Protein AF-A0A539D4B3-F1 (afdb_monomer_lite)

Secondary structure (DSSP, 8-state):
-PPP----TT-TTTS--TTSGGGTT--STTT--SPPEEPPPPPSS--S--TTTTT-S-EEEEETTEEEEE-GGG--TTEEEEEE---S--TTTTT-HHHHHHHHT-SSPEEEEEE-SSS-EEEEEEEEE--BSEEEEEEEEEEE-TT-EEEEEEEEEE-SBS-EEEEEEEEEE-TT-EEEEEEEEEE-TT-EEEEEEEEEE-TT-EEEEEEEEEE-SEEEEEEEEEE----PPPPSSS-----SSS-EEEE------PPPPPPP-

Sequence (265 aa):
MNAPVRIDLKDVSTIPSRRTEAWKYSDLRRYLRDEPLISPKLPEGEPNDGPFKALTSNELLIANGRMNWWSEDDLTEGVEVASHASPSAPRMADVMPMAALAAAKALDDVFIVSFKAGAPRTLALRWLSDAVKTGHHARVGIVVEAGANATLLESYEGWGDAYVANHLVEIFVEQDATLERIVLIEEPASAISITSAEVHLSRGAAFAQTTVASGARLQRLETGFKGWRRRWRTPARGLRCGLTGSMRCLATARRTSLPWFATTG

Foldseek 3Di:
DPFQQADDLQDLVSQDACVHVVCVPFGVSVQRVHAFAQFDDDAADDPDDDPCNVPALFEWEDESLHGRDTNVVRNPPQKDKDFDAQDDADPCCSPCVLLSVLSVQRPGTEIEIEGGADPEEEYEYEYEYAGERGEHGYEYEYEYDANYHYEYEYEYHAPHALYEYRYEYEYEFEHLYEYEYEYEYDYAQNYHEHYEYEYEAEHNYYYWYDYDYDHYVWYWYWYWYDYDDDQDDDDDDDPTPDDDDGDTPIDTDDDDDDDDDDDDD

Radius of gyration: 18.49 Å; chains: 1; bounding box: 45×48×58 Å

Structure (mmCIF, N/CA/C/O backbone):
data_AF-A0A539D4B3-F1
#
_entry.id   AF-A0A539D4B3-F1
#
loop_
_atom_site.group_PDB
_atom_site.id
_atom_site.type_symbol
_atom_site.label_atom_id
_atom_site.label_alt_id
_atom_site.label_comp_id
_atom_site.label_asym_id
_atom_site.label_entity_id
_atom_site.label_seq_id
_atom_site.pdbx_PDB_ins_code
_atom_site.Cartn_x
_atom_site.Cartn_y
_atom_site.Cartn_z
_atom_site.occupancy
_atom_site.B_iso_or_equiv
_atom_site.auth_seq_id
_atom_site.auth_comp_id
_atom_site.auth_asym_id
_atom_site.auth_atom_id
_atom_site.pdbx_PDB_model_num
ATOM 1 N N . MET A 1 1 ? 5.199 -30.883 0.695 1.00 35.50 1 MET A N 1
ATOM 2 C CA . MET A 1 1 ? 5.009 -29.426 0.529 1.00 35.50 1 MET A CA 1
ATOM 3 C C . MET A 1 1 ? 6.261 -28.900 -0.142 1.00 35.50 1 MET A C 1
ATOM 5 O O . MET A 1 1 ? 7.333 -29.142 0.394 1.00 35.50 1 MET A O 1
ATOM 9 N N . ASN A 1 2 ? 6.155 -28.292 -1.326 1.00 33.84 2 ASN A N 1
ATOM 10 C CA . ASN A 1 2 ? 7.309 -27.620 -1.927 1.00 33.84 2 ASN A CA 1
ATOM 11 C C . ASN A 1 2 ? 7.718 -26.461 -1.017 1.00 33.84 2 ASN A C 1
ATOM 13 O O . ASN A 1 2 ? 6.845 -25.788 -0.468 1.00 33.84 2 ASN A O 1
ATOM 17 N N . ALA A 1 3 ? 9.025 -26.258 -0.848 1.00 39.66 3 ALA A N 1
ATOM 18 C CA . ALA A 1 3 ? 9.549 -25.075 -0.180 1.00 39.66 3 ALA A CA 1
ATOM 19 C C . ALA A 1 3 ? 8.925 -23.811 -0.807 1.00 39.66 3 ALA A C 1
ATOM 21 O O . ALA A 1 3 ? 8.662 -23.810 -2.018 1.00 39.66 3 ALA A O 1
ATOM 22 N N . PRO A 1 4 ? 8.656 -22.759 -0.016 1.00 54.16 4 PRO A N 1
ATOM 23 C CA . PRO A 1 4 ? 8.117 -21.517 -0.551 1.00 54.16 4 PRO A CA 1
ATOM 24 C C . PRO A 1 4 ? 9.024 -21.018 -1.677 1.00 54.16 4 PRO A C 1
ATOM 26 O O . PRO A 1 4 ? 10.249 -20.990 -1.532 1.00 54.16 4 PRO A O 1
ATOM 29 N N . VAL A 1 5 ? 8.427 -20.677 -2.822 1.00 58.94 5 VAL A N 1
ATOM 30 C CA . VAL A 1 5 ? 9.163 -20.143 -3.973 1.00 58.94 5 VAL A CA 1
ATOM 31 C C . VAL A 1 5 ? 9.790 -18.822 -3.540 1.00 58.94 5 VAL A C 1
ATOM 33 O O . VAL A 1 5 ? 9.096 -17.815 -3.410 1.00 58.94 5 VAL A O 1
ATOM 36 N N . ARG A 1 6 ? 11.100 -18.833 -3.283 1.00 78.19 6 ARG A N 1
ATOM 37 C CA . ARG A 1 6 ? 11.878 -17.616 -3.054 1.00 78.19 6 ARG A CA 1
ATOM 38 C C . ARG A 1 6 ? 12.162 -16.983 -4.408 1.00 78.19 6 ARG A C 1
ATOM 40 O O . ARG A 1 6 ? 12.782 -17.613 -5.258 1.00 78.19 6 ARG A O 1
ATOM 47 N N . ILE A 1 7 ? 11.672 -15.764 -4.603 1.00 87.88 7 ILE A N 1
ATOM 48 C CA . ILE A 1 7 ? 11.939 -14.991 -5.815 1.00 87.88 7 ILE A CA 1
ATOM 49 C C . ILE A 1 7 ? 13.338 -14.385 -5.696 1.00 87.88 7 ILE A C 1
ATOM 51 O O . ILE A 1 7 ? 13.618 -13.660 -4.743 1.00 87.88 7 ILE A O 1
ATOM 55 N N . ASP A 1 8 ? 14.186 -14.664 -6.679 1.00 88.69 8 ASP A N 1
ATOM 56 C CA . ASP A 1 8 ? 15.452 -13.985 -6.920 1.00 88.69 8 ASP A CA 1
ATOM 57 C C . ASP A 1 8 ? 15.340 -13.198 -8.231 1.00 88.69 8 ASP A C 1
ATOM 59 O O . ASP A 1 8 ? 15.194 -13.765 -9.311 1.00 88.69 8 ASP A O 1
ATOM 63 N N . LEU A 1 9 ? 15.412 -11.870 -8.146 1.00 89.00 9 LEU A N 1
ATOM 64 C CA . LEU A 1 9 ? 15.290 -10.996 -9.315 1.00 89.00 9 LEU A CA 1
ATOM 65 C C . LEU A 1 9 ? 16.442 -11.158 -10.318 1.00 89.00 9 LEU A C 1
ATOM 67 O O . LEU A 1 9 ? 16.294 -10.752 -11.469 1.00 89.00 9 LEU A O 1
ATOM 71 N N . LYS A 1 10 ? 17.561 -11.769 -9.910 1.00 87.88 10 LYS A N 1
ATOM 72 C CA . LYS A 1 10 ? 18.695 -12.082 -10.791 1.00 87.88 10 LYS A CA 1
ATOM 73 C C . LYS A 1 10 ? 18.522 -13.403 -11.534 1.00 87.88 10 LYS A C 1
ATOM 75 O O . LYS A 1 10 ? 19.205 -13.635 -12.528 1.00 87.88 10 LYS A O 1
ATOM 80 N N . ASP A 1 11 ? 17.606 -14.256 -11.078 1.00 90.00 11 ASP A N 1
ATOM 81 C CA . ASP A 1 11 ? 17.260 -15.506 -11.740 1.00 90.00 11 ASP A CA 1
ATOM 82 C C . ASP A 1 11 ? 15.816 -15.462 -12.249 1.00 90.00 11 ASP A C 1
ATOM 84 O O . ASP A 1 11 ? 14.842 -15.753 -11.546 1.00 90.00 11 ASP A O 1
ATOM 88 N N . VAL A 1 12 ? 15.694 -15.187 -13.547 1.00 88.25 12 VAL A N 1
ATOM 89 C CA . VAL A 1 12 ? 14.431 -15.134 -14.290 1.00 88.25 12 VAL A CA 1
ATOM 90 C C . VAL A 1 12 ? 13.591 -16.420 -14.179 1.00 88.25 12 VAL A C 1
ATOM 92 O O . VAL A 1 12 ? 12.389 -16.403 -14.453 1.00 88.25 12 VAL A O 1
ATOM 95 N N . SER A 1 13 ? 14.190 -17.560 -13.811 1.00 87.75 13 SER A N 1
ATOM 96 C CA . SER A 1 13 ? 13.477 -18.823 -13.601 1.00 87.7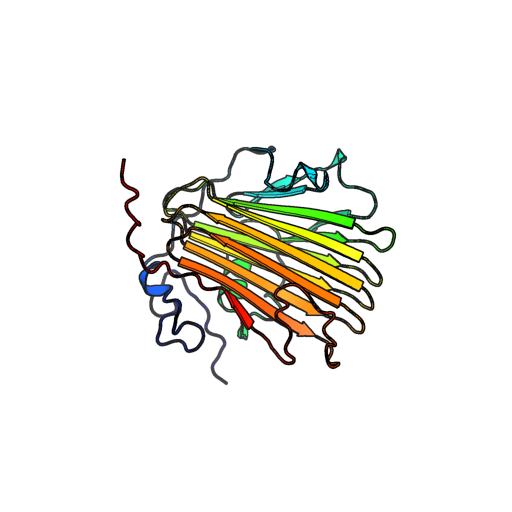5 13 SER A CA 1
ATOM 97 C C . SER A 1 13 ? 12.612 -18.819 -12.337 1.00 87.75 13 SER A C 1
ATOM 99 O O . SER A 1 13 ? 11.575 -19.489 -12.315 1.00 87.75 13 SER A O 1
ATOM 101 N N . THR A 1 14 ? 12.989 -18.012 -11.342 1.00 89.88 14 THR A N 1
ATOM 102 C CA . THR A 1 14 ? 12.262 -17.843 -10.077 1.00 89.88 14 THR A CA 1
ATOM 103 C C . THR A 1 14 ? 11.131 -16.816 -10.179 1.00 89.88 14 THR A C 1
ATOM 105 O O . THR A 1 14 ? 10.213 -16.819 -9.357 1.00 89.88 14 THR A O 1
ATOM 108 N N . ILE A 1 15 ? 11.157 -15.963 -11.213 1.00 90.06 15 ILE A N 1
ATOM 109 C CA . ILE A 1 15 ? 10.123 -14.955 -11.451 1.00 90.06 15 ILE A CA 1
ATOM 110 C C . ILE A 1 15 ? 8.819 -15.654 -11.870 1.00 90.06 15 ILE A C 1
ATOM 112 O O . ILE A 1 15 ? 8.809 -16.418 -12.848 1.00 90.06 15 ILE A O 1
ATOM 116 N N . PRO A 1 16 ? 7.692 -15.383 -11.181 1.00 89.75 16 PRO A N 1
ATOM 117 C CA . PRO A 1 16 ? 6.422 -16.009 -11.501 1.00 89.75 16 PRO A CA 1
ATOM 118 C C . PRO A 1 16 ? 6.005 -15.805 -12.959 1.00 89.75 16 PRO A C 1
ATOM 120 O O . PRO A 1 16 ? 6.078 -14.712 -13.526 1.00 89.75 16 PRO A O 1
ATOM 123 N N . SER A 1 17 ? 5.529 -16.888 -13.563 1.00 89.69 17 SER A N 1
ATOM 124 C CA . SER A 1 17 ? 5.089 -16.919 -14.957 1.00 89.69 17 SER A CA 1
ATOM 125 C C . SER A 1 17 ? 3.749 -17.631 -15.070 1.00 89.69 17 SER A C 1
ATOM 127 O O . SER A 1 17 ? 3.212 -18.137 -14.086 1.00 89.69 17 SER A O 1
ATOM 129 N N . ARG A 1 18 ? 3.231 -17.775 -16.292 1.00 88.75 18 ARG A N 1
ATOM 130 C CA . ARG A 1 18 ? 1.979 -18.514 -16.530 1.00 88.75 18 ARG A CA 1
ATOM 131 C C . ARG A 1 18 ? 2.028 -19.993 -16.127 1.00 88.75 18 ARG A C 1
ATOM 133 O O . ARG A 1 18 ? 0.976 -20.618 -16.053 1.00 88.75 18 ARG A O 1
ATOM 140 N N . ARG A 1 19 ? 3.227 -20.550 -15.902 1.00 86.38 19 ARG A N 1
ATOM 141 C CA . ARG A 1 19 ? 3.431 -21.915 -15.381 1.00 86.38 19 ARG A CA 1
ATOM 142 C C . ARG A 1 19 ? 3.212 -22.007 -13.870 1.00 86.38 19 ARG A C 1
ATOM 144 O O . ARG A 1 19 ? 2.979 -23.092 -13.355 1.00 86.38 19 ARG A O 1
ATOM 151 N N . THR A 1 20 ? 3.297 -20.886 -13.161 1.00 85.31 20 THR A N 1
ATOM 152 C CA . THR A 1 20 ? 2.965 -20.800 -11.742 1.00 85.31 20 THR A CA 1
ATOM 153 C C . THR A 1 20 ? 1.452 -20.629 -11.632 1.00 85.31 20 THR A C 1
ATOM 155 O O . THR A 1 20 ? 0.917 -19.640 -12.128 1.00 85.31 20 THR A O 1
ATOM 158 N N . GLU A 1 21 ? 0.751 -21.559 -10.976 1.00 80.25 21 GLU A N 1
ATOM 159 C CA . GLU A 1 21 ? -0.725 -21.569 -10.934 1.00 80.25 21 GLU A CA 1
ATOM 160 C C . GLU A 1 21 ? -1.331 -20.214 -10.513 1.00 80.25 21 GLU A C 1
ATOM 162 O O . GLU A 1 21 ? -2.207 -19.682 -11.194 1.00 80.25 21 GLU A O 1
ATOM 167 N N . ALA A 1 22 ? -0.789 -19.571 -9.470 1.00 81.81 22 ALA A N 1
ATOM 168 C CA . ALA A 1 22 ? -1.253 -18.259 -8.990 1.00 81.81 22 ALA A CA 1
ATOM 169 C C . ALA A 1 22 ? -0.995 -17.073 -9.959 1.00 81.81 22 ALA A C 1
ATOM 171 O O . ALA A 1 22 ? -1.497 -15.967 -9.732 1.00 81.81 22 ALA A O 1
ATOM 172 N N . TRP A 1 23 ? -0.223 -17.294 -11.030 1.00 86.81 23 TRP A N 1
ATOM 173 C CA . TRP A 1 23 ? 0.218 -16.299 -12.022 1.00 86.81 23 TRP A CA 1
ATOM 174 C C . TRP A 1 23 ? -0.167 -16.677 -13.463 1.00 86.81 23 TRP A C 1
ATOM 176 O O . TRP A 1 23 ? 0.253 -16.027 -14.421 1.00 86.81 23 TRP A O 1
ATOM 186 N N . LYS A 1 24 ? -1.050 -17.669 -13.644 1.00 83.38 24 LYS A N 1
ATOM 187 C CA . LYS A 1 24 ? -1.553 -18.121 -14.957 1.00 83.38 24 LYS A CA 1
ATOM 188 C C . LYS A 1 24 ? -2.045 -16.984 -15.868 1.00 83.38 24 LYS A C 1
ATOM 190 O O . LYS A 1 24 ? -1.902 -17.065 -17.095 1.00 83.38 24 LYS A O 1
ATOM 195 N N . TYR A 1 25 ? -2.590 -15.921 -15.267 1.00 81.38 25 TYR A N 1
ATOM 196 C CA . TYR A 1 25 ? -3.183 -14.761 -15.947 1.00 81.38 25 TYR A CA 1
ATOM 197 C C . TYR A 1 25 ? -2.377 -13.460 -15.817 1.00 81.38 25 TYR A C 1
ATOM 199 O O . TYR A 1 25 ? -2.695 -12.476 -16.489 1.00 81.38 25 TYR A O 1
ATOM 207 N N . SER A 1 26 ? -1.285 -13.460 -15.056 1.00 83.69 26 SER A N 1
ATOM 208 C CA . SER A 1 26 ? -0.438 -12.290 -14.797 1.00 83.69 26 SER A CA 1
ATOM 209 C C . SER A 1 26 ? 1.004 -12.744 -14.976 1.00 83.69 26 SER A C 1
ATOM 211 O O . SER A 1 26 ? 1.578 -13.306 -14.067 1.00 83.69 26 SER A O 1
ATOM 213 N N . ASP A 1 27 ? 1.577 -12.616 -16.171 1.00 88.69 27 ASP A N 1
ATOM 214 C CA . ASP A 1 27 ? 2.917 -13.153 -16.449 1.00 88.69 27 ASP A CA 1
ATOM 215 C C . ASP A 1 27 ? 3.977 -12.103 -16.108 1.00 88.69 27 ASP A C 1
ATOM 217 O O . ASP A 1 27 ? 4.272 -11.250 -16.946 1.00 88.69 27 ASP A O 1
ATOM 221 N N . LEU A 1 28 ? 4.502 -12.120 -14.878 1.00 91.12 28 LEU A N 1
ATOM 222 C CA . LEU A 1 28 ? 5.498 -11.135 -14.446 1.00 91.12 28 LEU A CA 1
ATOM 223 C C . LEU A 1 28 ? 6.803 -11.293 -15.222 1.00 91.12 28 LEU A C 1
ATOM 225 O O . LEU A 1 28 ? 7.355 -10.308 -15.707 1.00 91.12 28 LEU A O 1
ATOM 229 N N . ARG A 1 29 ? 7.238 -12.538 -15.430 1.00 90.69 29 ARG A N 1
ATOM 230 C CA . ARG A 1 29 ? 8.456 -12.877 -16.174 1.00 90.69 29 ARG A CA 1
ATOM 231 C C . ARG A 1 29 ? 8.492 -12.294 -17.591 1.00 90.69 29 ARG A C 1
ATOM 233 O O . ARG A 1 29 ? 9.561 -12.026 -18.132 1.00 90.69 29 ARG A O 1
ATOM 240 N N . ARG A 1 30 ? 7.332 -12.072 -18.219 1.00 90.38 30 ARG A N 1
ATOM 241 C CA . ARG A 1 30 ? 7.254 -11.415 -19.536 1.00 90.38 30 ARG A CA 1
ATOM 242 C C . ARG A 1 30 ? 7.745 -9.963 -19.507 1.00 90.38 30 ARG A C 1
ATOM 244 O O . ARG A 1 30 ? 8.253 -9.489 -20.526 1.00 90.38 30 ARG A O 1
ATOM 251 N N . TYR A 1 31 ? 7.540 -9.268 -18.392 1.00 88.69 31 TYR A N 1
ATOM 252 C CA . TYR A 1 31 ? 7.771 -7.830 -18.260 1.00 88.69 31 TYR A CA 1
ATOM 253 C C . TYR A 1 31 ? 8.992 -7.495 -17.398 1.00 88.69 31 TYR A C 1
ATOM 255 O O . TYR A 1 31 ? 9.635 -6.484 -17.654 1.00 88.69 31 TYR A O 1
ATOM 263 N N . LEU A 1 32 ? 9.340 -8.362 -16.446 1.00 89.31 32 LEU A N 1
ATOM 264 C CA . LEU A 1 32 ? 10.507 -8.246 -15.580 1.00 89.31 32 LEU A CA 1
ATOM 265 C C . LEU A 1 32 ? 11.526 -9.325 -15.964 1.00 89.31 32 LEU A C 1
ATOM 267 O O . LEU A 1 32 ? 11.361 -10.490 -15.600 1.00 89.31 32 LEU A O 1
ATOM 271 N N . ARG A 1 33 ? 12.521 -8.950 -16.776 1.00 83.06 33 ARG A N 1
ATOM 272 C CA . ARG A 1 33 ? 13.553 -9.878 -17.277 1.00 83.06 33 ARG A CA 1
ATOM 273 C C . ARG A 1 33 ? 14.826 -9.866 -16.443 1.00 83.06 33 ARG A C 1
ATOM 275 O O . ARG A 1 33 ? 15.415 -10.924 -16.268 1.00 83.06 33 ARG A O 1
ATOM 282 N N . ASP A 1 34 ? 15.173 -8.691 -15.933 1.00 87.06 34 ASP A N 1
ATOM 283 C CA . ASP A 1 34 ? 16.363 -8.423 -15.136 1.00 87.06 34 ASP A CA 1
ATOM 284 C C . ASP A 1 34 ? 15.960 -7.628 -13.888 1.00 87.06 34 ASP A C 1
ATOM 286 O O . ASP A 1 34 ? 14.913 -6.967 -13.876 1.00 87.06 34 ASP A O 1
ATOM 290 N N . GLU A 1 35 ? 16.789 -7.682 -12.846 1.00 91.00 35 GLU A N 1
ATOM 291 C CA . GLU A 1 35 ? 16.613 -6.865 -11.646 1.00 91.00 35 GLU A CA 1
ATOM 292 C C . GLU A 1 35 ? 16.740 -5.370 -12.005 1.00 91.00 35 GLU A C 1
ATOM 294 O O . GLU A 1 35 ? 17.787 -4.952 -12.509 1.00 91.00 35 GLU A O 1
ATOM 299 N N . PRO A 1 36 ? 15.703 -4.546 -11.765 1.00 93.62 36 PRO A N 1
ATOM 300 C CA . PRO A 1 36 ? 15.776 -3.116 -12.024 1.00 93.62 36 PRO A CA 1
ATOM 301 C C . PRO A 1 36 ? 16.806 -2.446 -11.116 1.00 93.62 36 PRO A C 1
ATOM 303 O O . PRO A 1 36 ? 16.962 -2.815 -9.951 1.00 93.62 36 PRO A O 1
ATOM 306 N N . LEU A 1 37 ? 17.458 -1.399 -11.623 1.00 96.94 37 LEU A N 1
ATOM 307 C CA . LEU A 1 37 ? 18.250 -0.509 -10.776 1.00 96.94 37 LEU A CA 1
ATOM 308 C C . LEU A 1 37 ? 17.354 0.136 -9.711 1.00 96.94 37 LEU A C 1
ATOM 310 O O . LEU A 1 37 ? 16.183 0.411 -9.966 1.00 96.94 37 LEU A O 1
ATOM 314 N N . ILE A 1 38 ? 17.907 0.401 -8.530 1.00 97.81 38 ILE A N 1
ATOM 315 C CA . ILE A 1 38 ? 17.161 0.996 -7.415 1.00 97.81 38 ILE A CA 1
ATOM 316 C C . ILE A 1 38 ? 16.703 2.414 -7.785 1.00 97.81 38 ILE A C 1
ATOM 318 O O . ILE A 1 38 ? 17.479 3.211 -8.311 1.00 97.81 38 ILE A O 1
ATOM 322 N N . SER A 1 39 ? 15.441 2.730 -7.488 1.00 98.00 39 SER A N 1
ATOM 323 C CA . SER A 1 39 ? 14.867 4.061 -7.713 1.00 98.00 39 SER A CA 1
ATOM 324 C C . SER A 1 39 ? 15.569 5.120 -6.848 1.00 98.00 39 SER A C 1
ATOM 326 O O . SER A 1 39 ? 15.857 4.850 -5.670 1.00 98.00 39 SER A O 1
ATOM 328 N N . PRO A 1 40 ? 15.838 6.322 -7.394 1.00 96.50 40 PRO A N 1
ATOM 329 C CA . PRO A 1 40 ? 16.477 7.400 -6.645 1.00 96.50 40 PRO A CA 1
ATOM 330 C C . PRO A 1 40 ? 15.585 7.880 -5.491 1.00 96.50 40 PRO A C 1
ATOM 332 O O . PRO A 1 40 ? 14.357 7.849 -5.589 1.00 96.50 40 PRO A O 1
ATOM 335 N N . LYS A 1 41 ? 16.205 8.335 -4.394 1.00 94.88 41 LYS A N 1
ATOM 336 C CA . LYS A 1 41 ? 15.492 9.008 -3.298 1.00 94.88 41 LYS A CA 1
ATOM 337 C C . LYS A 1 41 ? 14.981 10.363 -3.806 1.00 94.88 41 LYS A C 1
ATOM 339 O O . LYS A 1 41 ? 15.741 11.100 -4.432 1.00 94.88 41 LYS A O 1
ATOM 344 N N . LEU A 1 42 ? 13.714 10.669 -3.537 1.00 92.44 42 LEU A N 1
ATOM 345 C CA . LEU A 1 42 ? 13.147 11.996 -3.774 1.00 92.44 42 LEU A CA 1
ATOM 346 C C . LEU A 1 42 ? 13.578 12.974 -2.668 1.00 92.44 42 LEU A C 1
ATOM 348 O O . LEU A 1 42 ? 13.841 12.528 -1.545 1.00 92.44 42 LEU A O 1
ATOM 352 N N . PRO A 1 43 ? 13.658 14.286 -2.955 1.00 87.38 43 PRO A N 1
ATOM 353 C CA . PRO A 1 43 ? 13.844 15.300 -1.920 1.00 87.38 43 PRO A CA 1
ATOM 354 C C . PRO A 1 43 ? 12.817 15.137 -0.792 1.00 87.38 43 PRO A C 1
ATOM 356 O O . PRO A 1 43 ? 11.675 14.766 -1.050 1.00 87.38 43 PRO A O 1
ATOM 359 N N . GLU A 1 44 ? 13.236 15.375 0.449 1.00 81.25 44 GLU A N 1
ATOM 360 C CA . GLU A 1 44 ? 12.334 15.345 1.608 1.00 81.25 44 GLU A CA 1
ATOM 361 C C . GLU A 1 44 ? 11.324 16.498 1.538 1.00 81.25 44 GLU A C 1
ATOM 363 O O . GLU A 1 44 ? 11.666 17.595 1.088 1.00 81.25 44 GLU A O 1
ATOM 368 N N . GLY A 1 45 ? 10.096 16.241 1.994 1.00 78.00 45 GLY A N 1
ATOM 369 C CA . GLY A 1 45 ? 8.980 17.190 1.960 1.00 78.00 45 GLY A CA 1
ATOM 370 C C . GLY A 1 45 ? 7.767 16.656 1.198 1.00 78.00 45 GLY A C 1
ATOM 371 O O . GLY A 1 45 ? 7.851 15.627 0.539 1.00 78.00 45 GLY A O 1
ATOM 372 N N . GLU A 1 46 ? 6.634 17.353 1.294 1.00 76.06 46 GLU A N 1
ATOM 373 C CA . GLU A 1 46 ? 5.411 17.022 0.552 1.00 76.06 46 GLU A CA 1
ATOM 374 C C . GLU A 1 46 ? 5.591 17.411 -0.934 1.00 76.06 46 GLU A C 1
ATOM 376 O O . GLU A 1 46 ? 5.714 18.599 -1.244 1.00 76.06 46 GLU A O 1
ATOM 381 N N . PRO A 1 47 ? 5.637 16.454 -1.881 1.00 69.94 47 PRO A N 1
ATOM 382 C CA . PRO A 1 47 ? 5.864 16.751 -3.294 1.00 69.94 47 PRO A CA 1
ATOM 383 C C . PRO A 1 47 ? 4.621 17.338 -3.980 1.00 69.94 47 PRO A C 1
ATOM 385 O O . PRO A 1 47 ? 4.759 18.035 -4.986 1.00 69.94 47 PRO A O 1
ATOM 388 N N . ASN A 1 48 ? 3.420 17.059 -3.457 1.00 82.75 48 ASN A N 1
ATOM 389 C CA . ASN A 1 48 ? 2.123 17.543 -3.939 1.00 82.75 48 ASN A CA 1
ATOM 390 C C . ASN A 1 48 ? 0.976 17.141 -3.003 1.00 82.75 48 ASN A C 1
ATOM 392 O O . ASN A 1 48 ? 1.099 16.161 -2.272 1.00 82.75 48 ASN A O 1
ATOM 396 N N . ASP A 1 49 ? -0.184 17.783 -3.158 1.00 86.94 49 ASP A N 1
ATOM 397 C CA . ASP A 1 49 ? -1.439 17.300 -2.576 1.00 86.94 49 ASP A CA 1
ATOM 398 C C . ASP A 1 49 ? -1.870 15.969 -3.216 1.00 86.94 49 ASP A C 1
ATOM 400 O O . ASP A 1 49 ? -1.899 15.820 -4.444 1.00 86.94 49 ASP A O 1
ATOM 404 N N . GLY A 1 50 ? -2.227 15.004 -2.370 1.00 89.94 50 GLY A N 1
ATOM 405 C CA . GLY A 1 50 ? -2.737 13.701 -2.788 1.00 89.94 50 GLY A CA 1
ATOM 406 C C . GLY A 1 50 ? -4.229 13.710 -3.125 1.00 89.94 50 GLY A C 1
ATOM 407 O O . GLY A 1 50 ? -4.961 14.639 -2.772 1.00 89.94 50 GLY A O 1
ATOM 408 N N . PRO A 1 51 ? -4.745 12.622 -3.725 1.00 94.31 51 PRO A N 1
ATOM 409 C CA . PRO A 1 51 ? -6.156 12.506 -4.108 1.00 94.31 51 PRO A CA 1
ATOM 410 C C . PRO A 1 51 ? -7.124 12.541 -2.913 1.00 94.31 51 PRO A C 1
ATOM 412 O O . PRO A 1 51 ? -8.328 12.727 -3.090 1.00 94.31 51 PRO A O 1
ATOM 415 N N . PHE A 1 52 ? -6.610 12.361 -1.695 1.00 94.75 52 PHE A N 1
ATOM 416 C CA . PHE A 1 52 ? -7.388 12.315 -0.460 1.00 94.75 52 PHE A CA 1
ATOM 417 C C . PHE A 1 52 ? -7.192 13.528 0.454 1.00 94.75 52 PHE A C 1
ATOM 419 O O . PHE A 1 52 ? -7.760 13.536 1.546 1.00 94.75 52 PHE A O 1
ATOM 426 N N . LYS A 1 53 ? -6.475 14.572 0.010 1.00 91.50 53 LYS A N 1
ATOM 427 C CA . LYS A 1 53 ? -6.179 15.771 0.819 1.00 91.50 53 LYS A CA 1
ATOM 428 C C . LYS A 1 53 ? -7.429 16.411 1.437 1.00 91.50 53 LYS A C 1
ATOM 430 O O . LYS A 1 53 ? -7.411 16.874 2.569 1.00 91.50 53 LYS A O 1
ATOM 435 N N . ALA A 1 54 ? -8.549 16.396 0.712 1.00 92.56 54 ALA A N 1
ATOM 436 C CA . ALA A 1 54 ? -9.816 16.964 1.178 1.00 92.56 54 ALA A CA 1
ATOM 437 C C . ALA A 1 54 ? -10.557 16.108 2.230 1.00 92.56 54 ALA A C 1
ATOM 439 O O . ALA A 1 54 ? -11.557 16.563 2.782 1.00 92.56 54 ALA A O 1
ATOM 440 N N . LEU A 1 55 ? -10.127 14.865 2.475 1.00 93.50 55 LEU A N 1
ATOM 441 C CA . LEU A 1 55 ? -10.808 13.915 3.366 1.00 93.50 55 LEU A CA 1
ATOM 442 C C . LEU A 1 55 ? -10.112 13.747 4.717 1.00 93.50 55 LEU A C 1
ATOM 444 O O . LEU A 1 55 ? -10.756 13.345 5.686 1.00 93.50 55 LEU A O 1
ATOM 448 N N . THR A 1 56 ? -8.808 14.007 4.791 1.00 91.81 56 THR A N 1
ATOM 449 C CA . THR A 1 56 ? -8.041 13.896 6.031 1.00 91.81 56 THR A CA 1
ATOM 450 C C . THR A 1 56 ? -6.759 14.714 5.953 1.00 91.81 56 THR A C 1
ATOM 452 O O . THR A 1 56 ? -6.165 14.836 4.885 1.00 91.81 56 THR A O 1
ATOM 455 N N . SER A 1 57 ? -6.338 15.252 7.096 1.00 88.44 57 SER A N 1
ATOM 456 C CA . SER A 1 57 ? -5.017 15.853 7.288 1.00 88.44 57 SER A CA 1
ATOM 457 C C . SER A 1 57 ? -3.963 14.826 7.715 1.00 88.44 57 SER A C 1
ATOM 459 O O . SER A 1 57 ? -2.779 15.112 7.617 1.00 88.44 57 SER A O 1
ATOM 461 N N . ASN A 1 58 ? -4.384 13.636 8.165 1.00 91.81 58 ASN A N 1
ATOM 462 C CA . ASN A 1 58 ? -3.492 12.564 8.592 1.00 91.81 58 ASN A CA 1
ATOM 463 C C . ASN A 1 58 ? -2.908 11.876 7.360 1.00 91.81 58 ASN A C 1
ATOM 465 O O . ASN A 1 58 ? -3.590 11.063 6.728 1.00 91.81 58 ASN A O 1
ATOM 469 N N . GLU A 1 59 ? -1.659 12.163 7.028 1.00 92.88 59 GLU A N 1
ATOM 470 C CA . GLU A 1 59 ? -1.041 11.659 5.811 1.00 92.88 59 GLU A CA 1
ATOM 471 C C . GLU A 1 59 ? 0.336 11.057 6.070 1.00 92.88 59 GLU A C 1
ATOM 473 O O . GLU A 1 59 ? 1.146 11.587 6.829 1.00 92.88 59 GLU A O 1
ATOM 478 N N . LEU A 1 60 ? 0.592 9.939 5.397 1.00 94.50 60 LEU A N 1
ATOM 479 C CA . LEU A 1 60 ? 1.880 9.281 5.333 1.00 94.50 60 LEU A CA 1
ATOM 480 C C . LEU A 1 60 ? 2.257 9.033 3.867 1.00 94.50 60 LEU A C 1
ATOM 482 O O . LEU A 1 60 ? 1.547 8.320 3.156 1.00 94.50 60 LEU A O 1
ATOM 486 N N . LEU A 1 61 ? 3.400 9.567 3.438 1.00 95.38 61 LEU A N 1
ATOM 487 C CA . LEU A 1 61 ? 3.926 9.443 2.086 1.00 95.38 61 LEU A CA 1
ATOM 488 C C . LEU A 1 61 ? 5.198 8.588 2.038 1.00 95.38 61 LEU A C 1
ATOM 490 O O . LEU A 1 61 ? 6.255 8.942 2.571 1.00 95.38 61 LEU A O 1
ATOM 494 N N . ILE A 1 62 ? 5.104 7.496 1.284 1.00 96.25 62 ILE A N 1
ATOM 495 C CA . ILE A 1 62 ? 6.231 6.665 0.872 1.00 96.25 62 ILE A CA 1
ATOM 496 C C . ILE A 1 62 ? 6.523 6.951 -0.600 1.00 96.25 62 ILE A C 1
ATOM 498 O O . ILE A 1 62 ? 5.693 6.678 -1.466 1.00 96.25 62 ILE A O 1
ATOM 502 N N . ALA A 1 63 ? 7.717 7.454 -0.900 1.00 96.62 63 ALA A N 1
ATOM 503 C CA . ALA A 1 63 ? 8.119 7.818 -2.250 1.00 96.62 63 ALA A CA 1
ATOM 504 C C . ALA A 1 63 ? 9.328 6.994 -2.711 1.00 96.62 63 ALA A C 1
ATOM 506 O O . ALA A 1 63 ? 10.330 6.872 -2.002 1.00 96.62 63 ALA A O 1
ATOM 507 N N . ASN A 1 64 ? 9.242 6.389 -3.899 1.00 97.19 64 ASN A N 1
ATOM 508 C CA . ASN A 1 64 ? 10.291 5.533 -4.473 1.00 97.19 64 ASN A CA 1
ATOM 509 C C . ASN A 1 64 ? 10.818 4.466 -3.496 1.00 97.19 64 ASN A C 1
ATOM 511 O O . ASN A 1 64 ? 12.013 4.159 -3.439 1.00 97.19 64 ASN A O 1
ATOM 515 N N . GLY A 1 65 ? 9.893 3.899 -2.722 1.00 96.12 65 GLY A N 1
ATOM 516 C CA . GLY A 1 65 ? 10.139 2.833 -1.759 1.00 96.12 65 GLY A CA 1
ATOM 517 C C . GLY A 1 65 ? 10.746 3.268 -0.423 1.00 96.12 65 GLY A C 1
ATOM 518 O O . GLY A 1 65 ? 11.186 2.408 0.334 1.00 96.12 65 GLY A O 1
ATOM 519 N N . ARG A 1 66 ? 10.790 4.571 -0.139 1.00 94.81 66 ARG A N 1
ATOM 520 C CA . ARG A 1 66 ? 11.339 5.132 1.098 1.00 94.81 66 ARG A CA 1
ATOM 521 C C . ARG A 1 66 ? 10.351 6.066 1.757 1.00 94.81 66 ARG A C 1
ATOM 523 O O . ARG A 1 66 ? 9.536 6.680 1.072 1.00 94.81 66 ARG A O 1
ATOM 530 N N . MET A 1 67 ? 10.448 6.196 3.069 1.00 93.25 67 MET A N 1
ATOM 531 C CA . MET A 1 67 ? 9.761 7.263 3.766 1.00 93.25 67 MET A CA 1
ATOM 532 C C . MET A 1 67 ? 10.211 8.612 3.218 1.00 93.25 67 MET A C 1
ATOM 534 O O . MET A 1 67 ? 11.408 8.858 3.052 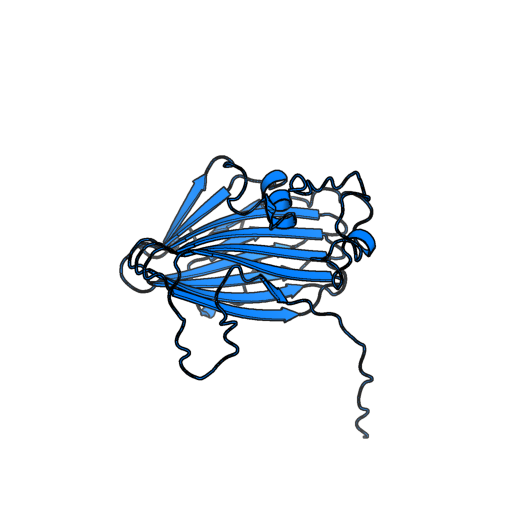1.00 93.25 67 MET A O 1
ATOM 538 N N . ASN A 1 68 ? 9.245 9.472 2.919 1.00 93.44 68 ASN A N 1
ATOM 539 C CA . ASN A 1 68 ? 9.522 10.776 2.337 1.00 93.44 68 ASN A CA 1
ATOM 540 C C . ASN A 1 68 ? 8.938 11.919 3.164 1.00 93.44 68 ASN A C 1
ATOM 542 O O . ASN A 1 68 ? 9.639 12.905 3.389 1.00 93.44 68 ASN A O 1
ATOM 546 N N . TRP A 1 69 ? 7.697 11.772 3.631 1.00 90.69 69 TRP A N 1
ATOM 547 C CA . TRP A 1 69 ? 7.017 12.799 4.413 1.00 90.69 69 TRP A CA 1
ATOM 548 C C . TRP A 1 69 ? 5.837 12.214 5.200 1.00 90.69 69 TRP A C 1
ATOM 550 O O . TRP A 1 69 ? 5.220 11.241 4.767 1.00 90.69 69 TRP A O 1
ATOM 560 N N . TRP A 1 70 ? 5.499 12.813 6.341 1.00 88.12 70 TRP A N 1
ATOM 561 C CA . TRP A 1 70 ? 4.217 12.600 7.006 1.00 88.12 70 TRP A CA 1
ATOM 562 C C . TRP A 1 70 ? 3.784 13.863 7.749 1.00 88.12 70 TRP A C 1
ATOM 564 O O . TRP A 1 70 ? 4.589 14.745 8.048 1.00 88.12 70 TRP A O 1
ATOM 574 N N . SER A 1 71 ? 2.495 13.941 8.047 1.00 83.75 71 SER A N 1
ATOM 575 C CA . SER A 1 71 ? 1.833 15.127 8.577 1.00 83.75 71 SER A CA 1
ATOM 576 C C . SER A 1 71 ? 2.040 15.287 10.098 1.00 83.75 71 SER A C 1
ATOM 578 O O . SER A 1 71 ? 1.067 15.245 10.842 1.00 83.75 71 SER A O 1
ATOM 580 N N . GLU A 1 72 ? 3.287 15.397 10.584 1.00 72.19 72 GLU A N 1
ATOM 581 C CA . GLU A 1 72 ? 3.637 15.384 12.029 1.00 72.19 72 GLU A CA 1
ATOM 582 C C . GLU A 1 72 ? 2.714 16.236 12.906 1.00 72.19 72 GLU A C 1
ATOM 584 O O . GLU A 1 72 ? 2.140 15.726 13.867 1.00 72.19 72 GLU A O 1
ATOM 589 N N . ASP A 1 73 ? 2.532 17.502 12.532 1.00 66.88 73 ASP A N 1
ATOM 590 C CA . ASP A 1 73 ? 1.735 18.476 13.285 1.00 66.88 73 ASP A CA 1
ATOM 591 C C . ASP A 1 73 ? 0.214 18.286 13.118 1.00 66.88 73 ASP A C 1
ATOM 593 O O . ASP A 1 73 ? -0.580 18.805 13.903 1.00 66.88 73 ASP A O 1
ATOM 597 N N . ASP A 1 74 ? -0.189 17.516 12.107 1.00 65.62 74 ASP A N 1
ATOM 598 C CA . ASP A 1 74 ? -1.570 17.317 11.665 1.00 65.62 74 ASP A CA 1
ATOM 599 C C . ASP A 1 74 ? -2.097 15.903 11.957 1.00 65.62 74 ASP A C 1
ATOM 601 O O . ASP A 1 74 ? -3.270 15.619 11.684 1.00 65.62 74 ASP A O 1
ATOM 605 N N . LEU A 1 75 ? -1.255 15.019 12.517 1.00 80.12 75 LEU A N 1
ATOM 606 C CA . LEU A 1 75 ? -1.683 13.722 13.024 1.00 80.12 75 LEU A CA 1
ATOM 607 C C . LEU A 1 75 ? -2.627 13.943 14.211 1.00 80.12 75 LEU A C 1
ATOM 609 O O . LEU A 1 75 ? -2.231 14.325 15.310 1.00 80.12 75 LEU A O 1
ATOM 613 N N . THR A 1 76 ? -3.915 13.693 13.990 1.00 76.19 76 THR A N 1
ATOM 614 C CA . THR A 1 76 ? -4.937 13.787 15.031 1.00 76.19 76 THR A CA 1
ATOM 615 C C . THR A 1 76 ? -4.641 12.813 16.167 1.00 76.19 76 THR A C 1
ATOM 617 O O . THR A 1 76 ? -4.190 11.692 15.917 1.00 76.19 76 THR A O 1
ATOM 620 N N . GLU A 1 77 ? -5.012 13.190 17.395 1.00 81.12 77 GLU A N 1
ATOM 621 C CA . GLU A 1 77 ? -4.939 12.317 18.573 1.00 81.12 77 GLU A CA 1
ATOM 622 C C . GLU A 1 77 ? -5.443 10.902 18.242 1.00 81.12 77 GLU A C 1
ATOM 624 O O . GLU A 1 77 ? -6.566 10.738 17.773 1.00 81.12 77 GLU A O 1
ATOM 629 N N . GLY A 1 78 ? -4.628 9.872 18.466 1.00 88.75 78 GLY A N 1
ATOM 630 C CA . GLY A 1 78 ? -5.012 8.480 18.221 1.00 88.75 78 GLY A CA 1
ATOM 631 C C . GLY A 1 78 ? -4.634 7.901 16.852 1.00 88.75 78 GLY A C 1
ATOM 632 O O . GLY A 1 78 ? -5.032 6.772 16.563 1.00 88.75 78 GLY A O 1
ATOM 633 N N . VAL A 1 79 ? -3.860 8.614 16.031 1.00 93.81 79 VAL A N 1
ATOM 634 C CA . VAL A 1 79 ? -3.072 8.012 14.945 1.00 93.81 79 VAL A CA 1
ATOM 635 C C . VAL A 1 79 ? -1.594 8.214 15.255 1.00 93.81 79 VAL A C 1
ATOM 637 O O . VAL A 1 79 ? -1.131 9.342 15.366 1.00 93.81 79 VAL A O 1
ATOM 640 N N . GLU A 1 80 ? -0.855 7.120 15.404 1.00 92.31 80 GLU A N 1
ATOM 641 C CA . GLU A 1 80 ? 0.579 7.149 15.706 1.00 92.31 80 GLU A CA 1
ATOM 642 C C . GLU A 1 80 ? 1.375 6.511 14.574 1.00 92.31 80 GLU A C 1
ATOM 644 O O . GLU A 1 80 ? 0.959 5.492 14.025 1.00 92.31 80 GLU A O 1
ATOM 649 N N . VAL A 1 81 ? 2.544 7.070 14.265 1.00 91.38 81 VAL A N 1
ATOM 650 C CA . VAL A 1 81 ? 3.498 6.494 13.313 1.00 91.38 81 VAL A CA 1
ATOM 651 C C . VAL A 1 81 ? 4.807 6.237 14.044 1.00 91.38 81 VAL A C 1
ATOM 653 O O . VAL A 1 81 ? 5.371 7.137 14.659 1.00 91.38 81 VAL A O 1
ATOM 656 N N . ALA A 1 82 ? 5.295 5.002 13.984 1.00 89.62 82 ALA A N 1
ATOM 657 C CA . ALA A 1 82 ? 6.576 4.618 14.563 1.00 89.62 82 ALA A CA 1
ATOM 658 C C . ALA A 1 82 ? 7.441 3.916 13.516 1.00 89.62 82 ALA A C 1
ATOM 660 O O . ALA A 1 82 ? 6.960 3.046 12.791 1.00 89.62 82 ALA A O 1
ATOM 661 N N . SER A 1 83 ? 8.729 4.256 13.467 1.00 89.12 83 SER A N 1
ATOM 662 C CA . SER A 1 83 ? 9.708 3.451 12.736 1.00 89.12 83 SER A CA 1
ATOM 663 C C . SER A 1 83 ? 10.100 2.235 13.573 1.00 89.12 83 SER A C 1
ATOM 665 O O . SER A 1 83 ? 10.333 2.339 14.780 1.00 89.12 83 SER A O 1
ATOM 667 N N . HIS A 1 84 ? 10.175 1.076 12.935 1.00 82.75 84 HIS A N 1
ATOM 668 C CA . HIS A 1 84 ? 10.631 -0.160 13.538 1.00 82.75 84 HIS A CA 1
ATOM 669 C C . HIS A 1 84 ? 11.744 -0.758 12.684 1.00 82.75 84 HIS A C 1
ATOM 671 O O . HIS A 1 84 ? 11.554 -1.000 11.487 1.00 82.75 84 HIS A O 1
ATOM 677 N N . ALA A 1 85 ? 12.886 -1.035 13.324 1.00 78.00 85 ALA A N 1
ATOM 678 C CA . ALA A 1 85 ? 14.010 -1.698 12.679 1.00 78.00 85 ALA A CA 1
ATOM 679 C C . ALA A 1 85 ? 13.519 -2.974 11.985 1.00 78.00 85 ALA A C 1
ATOM 681 O O . ALA A 1 85 ? 12.801 -3.778 12.590 1.00 78.00 85 ALA A O 1
ATOM 682 N N . SER A 1 86 ? 13.867 -3.098 10.703 1.00 60.47 86 SER A N 1
ATOM 683 C CA . SER A 1 86 ? 13.308 -4.078 9.765 1.00 60.47 86 SER A CA 1
ATOM 684 C C . SER A 1 86 ? 12.989 -5.452 10.404 1.00 60.47 86 SER A C 1
ATOM 686 O O . SER A 1 86 ? 13.890 -6.137 10.899 1.00 60.47 86 SER A O 1
ATOM 688 N N . PRO A 1 87 ? 11.711 -5.877 10.438 1.00 60.91 87 PRO A N 1
ATOM 689 C CA . PRO A 1 87 ? 11.270 -7.036 11.198 1.00 60.91 87 PRO A CA 1
ATOM 690 C C . PRO A 1 87 ? 11.417 -8.347 10.417 1.00 60.91 87 PRO A C 1
ATOM 692 O O . PRO A 1 87 ? 11.714 -8.387 9.222 1.00 60.91 87 PRO A O 1
ATOM 695 N N . SER A 1 88 ? 11.117 -9.446 11.111 1.00 70.69 88 SER A N 1
ATOM 696 C CA . SER A 1 88 ? 10.954 -10.794 10.561 1.00 70.69 88 SER A CA 1
ATOM 697 C C . SER A 1 88 ? 10.152 -10.838 9.249 1.00 70.69 88 SER A C 1
ATOM 699 O O . SER A 1 88 ? 9.317 -9.968 8.973 1.00 70.69 88 SER A O 1
ATOM 701 N N . ALA A 1 89 ? 10.357 -11.909 8.474 1.00 80.50 89 ALA A N 1
ATOM 702 C CA . ALA A 1 89 ? 9.574 -12.198 7.274 1.00 80.50 89 ALA A CA 1
ATOM 703 C C . ALA A 1 89 ? 8.053 -12.067 7.531 1.00 80.50 89 ALA A C 1
ATOM 705 O O . ALA A 1 89 ? 7.594 -12.410 8.628 1.00 80.50 89 ALA A O 1
ATOM 706 N N . PRO A 1 90 ? 7.273 -11.586 6.543 1.00 87.31 90 PRO A N 1
ATOM 707 C CA . PRO A 1 90 ? 5.839 -11.381 6.707 1.00 87.31 90 PRO A CA 1
ATOM 708 C C . PRO A 1 90 ? 5.114 -12.702 6.989 1.00 87.31 90 PRO A C 1
ATOM 710 O O . PRO A 1 90 ? 5.556 -13.789 6.598 1.00 87.31 90 PRO A O 1
ATOM 713 N N . ARG A 1 91 ? 3.989 -12.631 7.708 1.00 88.44 91 ARG A N 1
ATOM 714 C CA . ARG A 1 91 ? 3.331 -13.822 8.281 1.00 88.44 91 ARG A CA 1
ATOM 715 C C . ARG A 1 91 ? 2.706 -14.745 7.234 1.00 88.44 91 ARG A C 1
ATOM 717 O O . ARG A 1 91 ? 2.352 -15.880 7.585 1.00 88.44 91 ARG A O 1
ATOM 724 N N . MET A 1 92 ? 2.510 -14.273 6.003 1.00 88.88 92 MET A N 1
ATOM 725 C CA . MET A 1 92 ? 2.013 -15.050 4.865 1.00 88.88 92 MET A CA 1
ATOM 726 C C . MET A 1 92 ? 3.056 -15.209 3.743 1.00 88.88 92 MET A C 1
ATOM 728 O O . MET A 1 92 ? 2.684 -15.568 2.621 1.00 88.88 92 MET A O 1
ATOM 732 N N . ALA A 1 93 ? 4.352 -15.047 4.051 1.00 87.31 93 ALA A N 1
ATOM 733 C CA . ALA A 1 93 ? 5.454 -15.122 3.084 1.00 87.31 93 ALA A CA 1
ATOM 734 C C . ALA A 1 93 ? 5.411 -16.357 2.161 1.00 87.31 93 ALA A C 1
ATOM 736 O O . ALA A 1 93 ? 5.687 -16.249 0.968 1.00 87.31 93 ALA A O 1
ATOM 737 N N . ASP A 1 94 ? 5.008 -17.520 2.684 1.00 84.81 94 ASP A N 1
ATOM 738 C CA . ASP A 1 94 ? 4.984 -18.775 1.921 1.00 84.81 94 ASP A CA 1
ATOM 739 C C . ASP A 1 94 ? 3.932 -18.804 0.807 1.00 84.81 94 ASP A C 1
ATOM 741 O O . ASP A 1 94 ? 4.062 -19.534 -0.178 1.00 84.81 94 ASP A O 1
ATOM 745 N N . VAL A 1 95 ? 2.858 -18.032 0.969 1.00 86.31 95 VAL A N 1
ATOM 746 C CA . VAL A 1 95 ? 1.736 -17.996 0.027 1.00 86.31 95 VAL A CA 1
ATOM 747 C C . VAL A 1 95 ? 1.701 -16.693 -0.769 1.00 86.31 95 VAL A C 1
ATOM 749 O O . VAL A 1 95 ? 1.135 -16.678 -1.864 1.00 86.31 95 VAL A O 1
ATOM 752 N N . MET A 1 96 ? 2.345 -15.629 -0.292 1.00 89.56 96 MET A N 1
ATOM 753 C CA . MET A 1 96 ? 2.424 -14.327 -0.958 1.00 89.56 96 MET A CA 1
ATOM 754 C C . MET A 1 96 ? 3.885 -13.999 -1.309 1.00 89.56 96 MET A C 1
ATOM 756 O O . MET A 1 96 ? 4.518 -13.173 -0.659 1.00 89.56 96 MET A O 1
ATOM 760 N N . PRO A 1 97 ? 4.453 -14.622 -2.359 1.00 90.62 97 PRO A N 1
ATOM 761 C CA . PRO A 1 97 ? 5.885 -14.512 -2.643 1.00 90.62 97 PRO A CA 1
ATOM 762 C C . PRO A 1 97 ? 6.320 -13.091 -3.037 1.00 90.62 97 PRO A C 1
ATOM 764 O O . PRO A 1 97 ? 7.456 -12.708 -2.777 1.00 90.62 97 PRO A O 1
ATOM 767 N N . MET A 1 98 ? 5.425 -12.279 -3.615 1.00 93.25 98 MET A N 1
ATOM 768 C CA . MET A 1 98 ? 5.727 -10.870 -3.900 1.00 93.25 98 MET A CA 1
ATOM 769 C C . MET A 1 98 ? 5.715 -9.997 -2.642 1.00 93.25 98 MET A C 1
ATOM 771 O O . MET A 1 98 ? 6.554 -9.105 -2.549 1.00 93.25 98 MET A O 1
ATOM 775 N N . ALA A 1 99 ? 4.850 -10.296 -1.662 1.00 94.12 99 ALA A N 1
ATOM 776 C CA . ALA A 1 99 ? 4.893 -9.684 -0.331 1.00 94.12 99 ALA A CA 1
ATOM 777 C C . ALA A 1 99 ? 6.213 -10.020 0.373 1.00 94.12 99 ALA A C 1
ATOM 779 O O . ALA A 1 99 ? 6.909 -9.131 0.857 1.00 94.12 99 ALA A O 1
ATOM 780 N N . ALA A 1 100 ? 6.612 -11.297 0.344 1.00 92.88 100 ALA A N 1
ATOM 781 C CA . ALA A 1 100 ? 7.896 -11.739 0.879 1.00 92.88 100 ALA A CA 1
ATOM 782 C C . ALA A 1 100 ? 9.079 -11.018 0.209 1.00 92.88 100 ALA A C 1
ATOM 784 O O . ALA A 1 100 ? 9.997 -10.579 0.899 1.00 92.88 100 ALA A O 1
ATOM 785 N N . LEU A 1 101 ? 9.043 -10.853 -1.120 1.00 93.81 101 LEU A N 1
ATOM 786 C CA . LEU A 1 101 ? 10.061 -10.105 -1.858 1.00 93.81 101 LEU A CA 1
ATOM 787 C C . LEU A 1 101 ? 10.069 -8.614 -1.488 1.00 93.81 101 LEU A C 1
ATOM 789 O O . LEU A 1 101 ? 11.145 -8.058 -1.293 1.00 93.81 101 LEU A O 1
ATOM 793 N N . ALA A 1 102 ? 8.897 -7.977 -1.385 1.00 94.88 102 ALA A N 1
ATOM 794 C CA . ALA A 1 102 ? 8.777 -6.569 -0.998 1.00 94.88 102 ALA A CA 1
ATOM 795 C C . ALA A 1 102 ? 9.378 -6.332 0.391 1.00 94.88 102 ALA A C 1
ATOM 797 O O . ALA A 1 102 ? 10.164 -5.409 0.563 1.00 94.88 102 ALA A O 1
ATOM 798 N N . ALA A 1 103 ? 9.084 -7.214 1.350 1.00 93.12 103 ALA A N 1
ATOM 799 C CA . ALA A 1 103 ? 9.666 -7.161 2.684 1.00 93.12 103 ALA A CA 1
ATOM 800 C C . ALA A 1 103 ? 11.186 -7.383 2.681 1.00 93.12 103 ALA A C 1
ATOM 802 O O . ALA A 1 103 ? 11.908 -6.664 3.360 1.00 93.12 103 ALA A O 1
ATOM 803 N N . ALA A 1 104 ? 11.679 -8.362 1.915 1.00 91.88 104 ALA A N 1
ATOM 804 C CA . ALA A 1 104 ? 13.100 -8.712 1.886 1.00 91.88 104 ALA A CA 1
ATOM 805 C C . ALA A 1 104 ? 13.985 -7.662 1.194 1.00 91.88 104 ALA A C 1
ATOM 807 O O . ALA A 1 104 ? 15.185 -7.613 1.457 1.00 91.88 104 ALA A O 1
ATOM 808 N N . LYS A 1 105 ? 13.417 -6.863 0.283 1.00 93.06 105 LYS A N 1
ATOM 809 C CA . LYS A 1 105 ? 14.132 -5.824 -0.476 1.00 93.06 105 LYS A CA 1
ATOM 810 C C . LYS A 1 105 ? 13.701 -4.399 -0.123 1.00 93.06 105 LYS A C 1
ATOM 812 O O . LYS A 1 105 ? 14.098 -3.483 -0.842 1.00 93.06 105 LYS A O 1
ATOM 817 N N . ALA A 1 106 ? 12.895 -4.214 0.927 1.00 93.62 106 ALA A N 1
ATOM 818 C CA . ALA A 1 106 ? 12.430 -2.895 1.349 1.00 93.62 106 ALA A CA 1
ATOM 819 C C . ALA A 1 106 ? 13.628 -1.952 1.543 1.00 93.62 106 ALA A C 1
ATOM 821 O O . ALA A 1 106 ? 14.652 -2.361 2.091 1.00 93.62 106 ALA A O 1
ATOM 822 N N . LEU A 1 107 ? 13.525 -0.727 1.024 1.00 93.25 107 LEU A N 1
ATOM 823 C CA . LEU A 1 107 ? 14.664 0.197 0.984 1.00 93.25 107 LEU A CA 1
ATOM 824 C C . LEU A 1 107 ? 14.883 0.957 2.298 1.00 93.25 107 LEU A C 1
ATOM 826 O O . LEU A 1 107 ? 15.983 1.464 2.498 1.00 93.25 107 LEU A O 1
ATOM 830 N N . ASP A 1 108 ? 13.864 0.991 3.155 1.00 89.44 108 ASP A N 1
ATOM 831 C CA . ASP A 1 108 ? 13.853 1.627 4.472 1.00 89.44 108 ASP A CA 1
ATOM 832 C C . ASP A 1 108 ? 13.363 0.646 5.554 1.00 89.44 108 ASP A C 1
ATOM 834 O O . ASP A 1 108 ? 12.921 -0.474 5.264 1.00 89.44 108 ASP A O 1
ATOM 838 N N . ASP A 1 109 ? 13.427 1.101 6.808 1.00 87.69 109 ASP A N 1
ATOM 839 C CA . ASP A 1 109 ? 12.753 0.481 7.948 1.00 87.69 109 ASP A CA 1
ATOM 840 C C . ASP A 1 109 ? 11.235 0.367 7.740 1.00 87.69 109 ASP A C 1
ATOM 842 O O . ASP A 1 109 ? 10.637 0.978 6.850 1.00 87.69 109 ASP A O 1
ATOM 846 N N . VAL A 1 110 ? 10.591 -0.439 8.586 1.00 88.62 110 VAL A N 1
ATOM 847 C CA . VAL A 1 110 ? 9.138 -0.585 8.538 1.00 88.62 110 VAL A CA 1
ATOM 848 C C . VAL A 1 110 ? 8.500 0.489 9.389 1.00 88.62 110 VAL A C 1
ATOM 850 O O . VAL A 1 110 ? 8.688 0.534 10.601 1.00 88.62 110 VAL A O 1
ATOM 853 N N . PHE A 1 111 ? 7.673 1.303 8.752 1.00 92.00 111 PHE A N 1
ATOM 854 C CA . PHE A 1 111 ? 6.841 2.270 9.445 1.00 92.00 111 PHE A CA 1
ATOM 855 C C . PHE A 1 111 ? 5.515 1.624 9.813 1.00 92.00 111 PHE A C 1
ATOM 857 O O . PHE A 1 111 ? 4.836 1.044 8.963 1.00 92.00 111 PHE A O 1
ATOM 864 N N . ILE A 1 112 ? 5.181 1.685 11.097 1.00 93.94 112 ILE A N 1
ATOM 865 C CA . ILE A 1 112 ? 3.965 1.125 11.669 1.00 93.94 112 ILE A CA 1
ATOM 866 C C . ILE A 1 112 ? 3.032 2.278 12.007 1.00 93.94 112 ILE A C 1
ATOM 868 O O . ILE A 1 112 ? 3.344 3.097 12.870 1.00 93.94 112 ILE A O 1
ATOM 872 N N . VAL A 1 113 ? 1.878 2.306 11.348 1.00 95.81 113 VAL A N 1
ATOM 873 C CA . VAL A 1 113 ? 0.773 3.196 11.692 1.00 95.81 113 VAL A CA 1
ATOM 874 C C . VAL A 1 113 ? -0.161 2.476 12.653 1.00 95.81 113 VAL A C 1
ATOM 876 O O . VAL A 1 113 ? -0.672 1.404 12.328 1.00 95.81 113 VAL A O 1
ATOM 879 N N . SER A 1 114 ? -0.407 3.066 13.817 1.00 96.88 114 SER A N 1
ATOM 880 C CA . SER A 1 114 ? -1.323 2.540 14.829 1.00 96.88 114 SER A CA 1
ATOM 881 C C . SER A 1 114 ? -2.544 3.443 14.961 1.00 96.88 114 SER A C 1
ATOM 883 O O . SER A 1 114 ? -2.422 4.615 15.309 1.00 96.88 114 SER A O 1
ATOM 885 N N . PHE A 1 115 ? -3.727 2.886 14.717 1.00 97.56 115 PHE A N 1
ATOM 886 C CA . PHE A 1 115 ? -5.007 3.519 15.015 1.00 97.56 115 PHE A CA 1
ATOM 887 C C . PHE A 1 115 ? -5.448 3.120 16.422 1.00 97.56 115 PHE A C 1
ATOM 889 O O . PHE A 1 115 ? -5.765 1.953 16.667 1.00 97.56 115 PHE A O 1
ATOM 896 N N . LYS A 1 116 ? -5.480 4.093 17.332 1.00 96.75 116 LYS A N 1
ATOM 897 C CA . LYS A 1 116 ? -5.917 3.916 18.719 1.00 96.75 116 LYS A CA 1
ATOM 898 C C . LYS A 1 116 ? -7.433 3.827 18.823 1.00 96.75 116 LYS A C 1
ATOM 900 O O . LYS A 1 116 ? -8.172 4.359 17.990 1.00 96.75 116 LYS A O 1
ATOM 905 N N . ALA A 1 117 ? -7.900 3.188 19.891 1.00 95.12 117 ALA A N 1
ATOM 906 C CA . ALA A 1 117 ? -9.311 3.202 20.255 1.00 95.12 117 ALA A CA 1
ATOM 907 C C . ALA A 1 117 ? -9.815 4.634 20.529 1.00 95.12 117 ALA A C 1
ATOM 909 O O . ALA A 1 117 ? -9.057 5.518 20.926 1.00 95.12 117 ALA A O 1
ATOM 910 N N . GLY A 1 118 ? -11.117 4.855 20.342 1.00 93.62 118 GLY A N 1
ATOM 911 C CA . GLY A 1 118 ? -11.757 6.154 20.554 1.00 93.62 118 GLY A CA 1
ATOM 912 C C . GLY A 1 118 ? -12.665 6.546 19.393 1.00 93.62 118 GLY A C 1
ATOM 913 O O . GLY A 1 118 ? -13.358 5.703 18.823 1.00 93.62 118 GLY A O 1
ATOM 914 N N . ALA A 1 119 ? -12.683 7.840 19.063 1.00 94.00 119 ALA A N 1
ATOM 915 C CA . ALA A 1 119 ? -13.419 8.347 17.908 1.00 94.00 119 ALA A CA 1
ATOM 916 C C . ALA A 1 119 ? -12.893 7.728 16.596 1.00 94.00 119 ALA A C 1
ATOM 918 O O . ALA A 1 119 ? -11.702 7.416 16.527 1.00 94.00 119 ALA A O 1
ATOM 919 N N . PRO A 1 120 ? -13.737 7.569 15.555 1.00 95.75 120 PRO A N 1
ATOM 920 C CA . PRO A 1 120 ? -13.290 7.081 14.255 1.00 95.75 120 PRO A CA 1
ATOM 921 C C . PRO A 1 120 ? -12.132 7.906 13.692 1.00 95.75 120 PRO A C 1
ATOM 923 O O . PRO A 1 120 ? -12.159 9.137 13.750 1.00 95.75 120 PRO A O 1
ATOM 926 N N . ARG A 1 121 ? -11.126 7.225 13.141 1.00 95.38 121 ARG A N 1
ATOM 927 C CA . ARG A 1 121 ? -9.897 7.838 12.622 1.00 95.38 121 ARG A CA 1
ATOM 928 C C . ARG A 1 121 ? -9.708 7.514 11.147 1.00 95.38 121 ARG A C 1
ATOM 930 O O . ARG A 1 121 ? -10.065 6.429 10.697 1.00 95.38 121 ARG A O 1
ATOM 937 N N . THR A 1 122 ? -9.094 8.433 10.414 1.00 96.31 122 THR A N 1
ATOM 938 C CA . THR A 1 122 ? -8.782 8.268 8.989 1.00 96.31 122 THR A CA 1
ATOM 939 C C . THR A 1 122 ? -7.314 8.590 8.761 1.00 96.31 122 THR A C 1
ATOM 941 O O . THR A 1 122 ? -6.827 9.528 9.380 1.00 96.31 122 THR A O 1
ATOM 944 N N . LEU A 1 123 ? -6.620 7.840 7.903 1.00 96.81 123 LEU A N 1
ATOM 945 C CA . LEU A 1 123 ? -5.267 8.158 7.424 1.00 96.81 123 LEU A CA 1
ATOM 946 C C . LEU A 1 123 ? -5.203 7.973 5.905 1.00 96.81 123 LEU A C 1
ATOM 948 O O . LEU A 1 123 ? -5.707 6.972 5.388 1.00 96.81 123 LEU A O 1
ATOM 952 N N . ALA A 1 124 ? -4.549 8.904 5.216 1.00 97.00 124 ALA A N 1
ATOM 953 C CA . ALA A 1 124 ? -4.101 8.754 3.843 1.00 97.00 124 ALA A CA 1
ATOM 954 C C . ALA A 1 124 ? -2.692 8.133 3.801 1.00 97.00 124 ALA A C 1
ATOM 956 O O . ALA A 1 124 ? -1.729 8.726 4.276 1.00 97.00 124 ALA A O 1
ATOM 957 N N . LEU A 1 125 ? -2.566 6.934 3.231 1.00 97.75 125 LEU A N 1
ATOM 958 C CA . LEU A 1 125 ? -1.291 6.286 2.925 1.00 97.75 125 LEU A CA 1
ATOM 959 C C . LEU A 1 125 ? -1.013 6.412 1.429 1.00 97.75 125 LEU A C 1
ATOM 961 O O . LEU A 1 125 ? -1.703 5.804 0.609 1.00 97.75 125 LEU A O 1
ATOM 965 N N . ARG A 1 126 ? 0.015 7.175 1.080 1.00 97.12 126 ARG A N 1
ATOM 966 C CA . ARG A 1 126 ? 0.358 7.488 -0.304 1.00 97.12 126 ARG A CA 1
ATOM 967 C C . ARG A 1 126 ? 1.632 6.771 -0.718 1.00 97.12 126 ARG A C 1
ATOM 969 O O . ARG A 1 126 ? 2.660 6.866 -0.050 1.00 97.12 126 ARG A O 1
ATOM 976 N N . TRP A 1 127 ? 1.563 6.083 -1.849 1.00 97.62 127 TRP A N 1
ATOM 977 C CA . TRP A 1 127 ? 2.684 5.426 -2.508 1.00 97.62 127 TRP A CA 1
ATOM 978 C C . TRP A 1 127 ? 3.015 6.180 -3.793 1.00 97.62 127 TRP A C 1
ATOM 980 O O . TRP A 1 127 ? 2.364 5.977 -4.817 1.00 97.62 127 TRP A O 1
ATOM 990 N N . LEU A 1 128 ? 4.032 7.039 -3.756 1.00 97.19 128 LEU A N 1
ATOM 991 C CA . LEU A 1 128 ? 4.460 7.825 -4.911 1.00 97.19 128 LEU A CA 1
ATOM 992 C C . LEU A 1 128 ? 5.618 7.146 -5.649 1.00 97.19 128 LEU A C 1
ATOM 994 O O . LEU A 1 128 ? 6.659 6.829 -5.072 1.00 97.19 128 LEU A O 1
ATOM 998 N N . SER A 1 129 ? 5.440 6.947 -6.951 1.00 97.38 129 SER A N 1
ATOM 999 C CA . SER A 1 129 ? 6.442 6.390 -7.861 1.00 97.38 129 SER A CA 1
ATOM 1000 C C . SER A 1 129 ? 6.860 7.437 -8.893 1.00 97.38 129 SER A C 1
ATOM 1002 O O . SER A 1 129 ? 6.313 7.489 -9.996 1.00 97.38 129 SER A O 1
ATOM 1004 N N . ASP A 1 130 ? 7.857 8.250 -8.549 1.00 96.56 130 ASP A N 1
ATOM 1005 C CA . ASP A 1 130 ? 8.526 9.180 -9.467 1.00 96.56 130 ASP A CA 1
ATOM 1006 C C . ASP A 1 130 ? 9.897 8.617 -9.858 1.00 96.56 130 ASP A C 1
ATOM 1008 O O . ASP A 1 130 ? 10.952 8.974 -9.326 1.00 96.56 130 ASP A O 1
ATOM 1012 N N . ALA A 1 131 ? 9.864 7.608 -10.722 1.00 96.31 131 ALA A N 1
ATOM 1013 C CA . ALA A 1 131 ? 11.036 6.832 -11.086 1.00 96.31 131 ALA A CA 1
ATOM 1014 C C . ALA A 1 131 ? 11.001 6.457 -12.571 1.00 96.31 131 ALA A C 1
ATOM 1016 O O . ALA A 1 131 ? 9.942 6.157 -13.123 1.00 96.31 131 ALA A O 1
ATOM 1017 N N . VAL A 1 132 ? 12.164 6.448 -13.230 1.00 97.19 132 VAL A N 1
ATOM 1018 C CA . VAL A 1 132 ? 12.271 6.130 -14.661 1.00 97.19 132 VAL A CA 1
ATOM 1019 C C . VAL A 1 132 ? 13.160 4.913 -14.876 1.00 97.19 132 VAL A C 1
ATOM 1021 O O . VAL A 1 132 ? 14.351 4.960 -14.575 1.00 97.19 132 VAL A O 1
ATOM 1024 N N . LYS A 1 133 ? 12.593 3.830 -15.430 1.00 96.31 133 LYS A N 1
ATOM 1025 C CA . LYS A 1 133 ? 13.300 2.563 -15.744 1.00 96.31 133 LYS A CA 1
ATOM 1026 C C . LYS A 1 133 ? 14.040 1.917 -14.557 1.00 96.31 133 LYS A C 1
ATOM 1028 O O . LYS A 1 133 ? 14.947 1.107 -14.746 1.00 96.31 133 LYS A O 1
ATOM 1033 N N . THR A 1 134 ? 13.654 2.270 -13.340 1.00 97.75 134 THR A N 1
ATOM 1034 C CA . THR A 1 134 ? 14.186 1.756 -12.075 1.00 97.75 134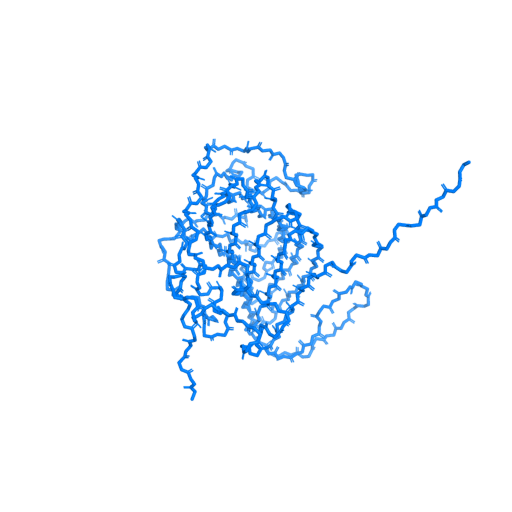 THR A CA 1
ATOM 1035 C C . THR A 1 134 ? 13.082 1.031 -11.306 1.00 97.75 134 THR A C 1
ATOM 1037 O O . THR A 1 134 ? 11.928 0.991 -11.736 1.00 97.75 134 THR A O 1
ATOM 1040 N N . GLY A 1 135 ? 13.420 0.401 -10.185 1.00 97.75 135 GLY A N 1
ATOM 1041 C CA . GLY A 1 135 ? 12.457 -0.284 -9.334 1.00 97.75 135 GLY A CA 1
ATOM 1042 C C . GLY A 1 135 ? 12.647 0.019 -7.860 1.00 97.75 135 GLY A C 1
ATOM 1043 O O . GLY A 1 135 ? 13.695 0.516 -7.439 1.00 97.75 135 GLY A O 1
ATOM 1044 N N . HIS A 1 136 ? 11.608 -0.221 -7.074 1.00 98.19 136 HIS A N 1
ATOM 1045 C CA . HIS A 1 136 ? 11.644 -0.025 -5.635 1.00 98.19 136 HIS A CA 1
ATOM 1046 C C . HIS A 1 136 ? 10.704 -0.987 -4.916 1.00 98.19 136 HIS A C 1
ATOM 1048 O O . HIS A 1 136 ? 9.708 -1.473 -5.460 1.00 98.19 136 HIS A O 1
ATOM 1054 N N . HIS A 1 137 ? 11.056 -1.245 -3.664 1.00 97.12 137 HIS A N 1
ATOM 1055 C CA . HIS A 1 137 ? 10.321 -2.108 -2.762 1.00 97.12 137 HIS A CA 1
ATOM 1056 C C . HIS A 1 137 ? 10.063 -1.352 -1.470 1.00 97.12 137 HIS A C 1
ATOM 1058 O O . HIS A 1 137 ? 10.976 -0.703 -0.958 1.00 97.12 137 HIS A O 1
ATOM 1064 N N . ALA A 1 138 ? 8.851 -1.453 -0.937 1.00 96.31 138 ALA A N 1
ATOM 1065 C CA . ALA A 1 138 ? 8.549 -0.890 0.371 1.00 96.31 138 ALA A CA 1
ATOM 1066 C C . ALA A 1 138 ? 7.513 -1.691 1.139 1.00 96.31 138 ALA A C 1
ATOM 1068 O O . ALA A 1 138 ? 6.783 -2.517 0.584 1.00 96.31 138 ALA A O 1
ATOM 1069 N N . ARG A 1 139 ? 7.501 -1.433 2.445 1.00 95.25 139 ARG A N 1
ATOM 1070 C CA . ARG A 1 139 ? 6.730 -2.156 3.441 1.00 95.25 139 ARG A CA 1
ATOM 1071 C C . ARG A 1 139 ? 6.206 -1.178 4.486 1.00 95.25 139 ARG A C 1
ATOM 1073 O O . ARG A 1 139 ? 6.988 -0.441 5.075 1.00 95.25 139 ARG A O 1
ATOM 1080 N N . VAL A 1 140 ? 4.902 -1.215 4.732 1.00 96.50 140 VAL A N 1
ATOM 1081 C CA . VAL A 1 140 ? 4.239 -0.455 5.800 1.00 96.50 140 VAL A CA 1
ATOM 1082 C C . VAL A 1 140 ? 3.400 -1.412 6.640 1.00 96.50 140 VAL A C 1
ATOM 1084 O O . VAL A 1 140 ? 2.738 -2.306 6.111 1.00 96.50 140 VAL A O 1
ATOM 1087 N N . GLY A 1 141 ? 3.451 -1.234 7.956 1.00 96.31 141 GLY A N 1
ATOM 1088 C CA . GLY A 1 141 ? 2.583 -1.909 8.910 1.00 96.31 141 GLY A CA 1
ATOM 1089 C C . GLY A 1 141 ? 1.412 -1.014 9.298 1.00 96.31 141 GLY A C 1
ATOM 1090 O O . GLY A 1 141 ? 1.583 0.175 9.530 1.00 96.31 141 GLY A O 1
ATOM 1091 N N . ILE A 1 142 ? 0.226 -1.594 9.406 1.00 98.00 142 ILE A N 1
ATOM 1092 C CA . ILE A 1 142 ? -0.993 -0.956 9.886 1.00 98.00 142 ILE A CA 1
ATOM 1093 C C . ILE A 1 142 ? -1.522 -1.797 11.042 1.00 98.00 142 ILE A C 1
ATOM 1095 O O . ILE A 1 142 ? -1.773 -2.992 10.885 1.00 98.00 142 ILE A O 1
ATOM 1099 N N . VAL A 1 143 ? -1.722 -1.176 12.195 1.00 98.12 143 VAL A N 1
ATOM 1100 C CA . VAL A 1 143 ? -2.341 -1.782 13.371 1.00 98.12 143 VAL A CA 1
ATOM 1101 C C . VAL A 1 143 ? -3.605 -1.001 13.687 1.00 98.12 143 VAL A C 1
ATOM 1103 O O . VAL A 1 143 ? -3.573 0.211 13.868 1.00 98.12 143 VAL A O 1
ATOM 1106 N N . VAL A 1 144 ? -4.734 -1.695 13.738 1.00 98.50 144 VAL A N 1
ATOM 1107 C CA . VAL A 1 144 ? -6.010 -1.151 14.199 1.00 98.50 144 VAL A CA 1
ATOM 1108 C C . VAL A 1 144 ? -6.283 -1.800 15.544 1.00 98.50 144 VAL A C 1
ATOM 1110 O O . VAL A 1 144 ? -6.653 -2.976 15.589 1.00 98.50 144 VAL A O 1
ATOM 1113 N N . GLU A 1 145 ? -6.011 -1.057 16.617 1.00 98.44 145 GLU A N 1
ATOM 1114 C CA . GLU A 1 145 ? -6.044 -1.570 17.988 1.00 98.44 145 GLU A CA 1
ATOM 1115 C C . GLU A 1 145 ? -7.444 -2.026 18.400 1.00 98.44 145 GLU A C 1
ATOM 1117 O O . GLU A 1 145 ? -8.451 -1.678 17.778 1.00 98.44 145 GLU A O 1
ATOM 1122 N N . ALA A 1 146 ? -7.514 -2.829 19.460 1.00 98.06 146 ALA A N 1
ATOM 1123 C CA . ALA A 1 146 ? -8.769 -3.397 19.931 1.00 98.06 146 ALA A CA 1
ATOM 1124 C C . ALA A 1 146 ? -9.870 -2.330 20.115 1.00 98.06 146 ALA A C 1
ATOM 1126 O O . ALA A 1 146 ? -9.687 -1.322 20.796 1.00 98.06 146 ALA A O 1
ATOM 1127 N N . GLY A 1 147 ? -11.033 -2.566 19.503 1.00 97.06 147 GLY A N 1
ATOM 1128 C CA . GLY A 1 147 ? -12.175 -1.647 19.528 1.00 97.06 147 GLY A CA 1
ATOM 1129 C C . GLY A 1 147 ? -12.016 -0.353 18.714 1.00 97.06 147 GLY A C 1
ATOM 1130 O O . GLY A 1 147 ? -12.938 0.463 18.717 1.00 97.06 147 GLY A O 1
ATOM 1131 N N . ALA A 1 148 ? -10.898 -0.141 18.012 1.00 98.19 148 ALA A N 1
ATOM 1132 C CA . ALA A 1 148 ? -10.715 1.028 17.156 1.00 98.19 148 ALA A CA 1
ATOM 1133 C C . ALA A 1 148 ? -11.570 0.949 15.879 1.00 98.19 148 ALA A C 1
ATOM 1135 O O . ALA A 1 148 ? -11.897 -0.129 15.372 1.00 98.19 148 ALA A O 1
ATOM 1136 N N . ASN A 1 149 ? -11.926 2.118 15.345 1.00 97.69 149 ASN A N 1
ATOM 1137 C CA . ASN A 1 149 ? -12.656 2.272 14.090 1.00 97.69 149 ASN A CA 1
ATOM 1138 C C . ASN A 1 149 ? -11.828 3.151 13.148 1.00 97.69 149 ASN A C 1
ATOM 1140 O O . ASN A 1 149 ? -11.634 4.337 13.421 1.00 97.69 149 ASN A O 1
ATOM 1144 N N . ALA A 1 150 ? -11.314 2.554 12.075 1.00 98.12 150 ALA A N 1
ATOM 1145 C CA . ALA A 1 150 ? -10.347 3.183 11.192 1.00 98.12 150 ALA A CA 1
ATOM 1146 C C . ALA A 1 150 ? -10.788 3.161 9.725 1.00 98.12 150 ALA A C 1
ATOM 1148 O O . ALA A 1 150 ? -11.354 2.181 9.232 1.00 98.12 150 ALA A O 1
ATOM 1149 N N . THR A 1 151 ? -10.449 4.231 9.012 1.00 98.38 151 THR A N 1
ATOM 1150 C CA . THR A 1 151 ? -10.492 4.315 7.552 1.00 98.38 151 THR A CA 1
ATOM 1151 C C . THR A 1 151 ? -9.075 4.520 7.019 1.00 98.38 151 THR A C 1
ATOM 1153 O O . THR A 1 151 ? -8.406 5.491 7.364 1.00 98.38 151 THR A O 1
ATOM 1156 N N . LEU A 1 152 ? -8.612 3.614 6.163 1.00 98.62 152 LEU A N 1
ATOM 1157 C CA . LEU A 1 152 ? -7.346 3.737 5.446 1.00 98.62 152 LEU A CA 1
ATOM 1158 C C . LEU A 1 152 ? -7.633 4.124 3.996 1.00 98.62 152 LEU A C 1
ATOM 1160 O O . LEU A 1 152 ? -8.198 3.333 3.238 1.00 98.62 152 LEU A O 1
ATOM 1164 N N . LEU A 1 153 ? -7.237 5.334 3.620 1.00 98.44 153 LEU A N 1
ATOM 1165 C CA . LEU A 1 153 ? -7.297 5.833 2.253 1.00 98.44 153 LEU A CA 1
ATOM 1166 C C . LEU A 1 153 ? -5.928 5.615 1.613 1.00 98.44 153 LEU A C 1
ATOM 1168 O O . LEU A 1 153 ? -4.955 6.243 1.996 1.00 98.44 153 LEU A O 1
ATOM 1172 N N . GLU A 1 154 ? -5.822 4.691 0.675 1.00 98.38 154 GLU A N 1
ATOM 1173 C CA . GLU A 1 154 ? -4.549 4.260 0.106 1.00 98.38 154 GLU A CA 1
ATOM 1174 C C . GLU A 1 154 ? -4.456 4.653 -1.366 1.00 98.38 154 GLU A C 1
ATOM 1176 O O . GLU A 1 154 ? -5.308 4.249 -2.159 1.00 98.38 154 GLU A O 1
ATOM 1181 N N . SER A 1 155 ? -3.439 5.430 -1.740 1.00 98.12 155 SER A N 1
ATOM 1182 C CA . SER A 1 155 ? -3.201 5.842 -3.127 1.00 98.12 155 SER A CA 1
ATOM 1183 C C . SER A 1 155 ? -1.883 5.295 -3.662 1.00 98.12 155 SER A C 1
ATOM 1185 O O . SER A 1 155 ? -0.868 5.291 -2.974 1.00 98.12 155 SER A O 1
ATOM 1187 N N . TYR A 1 156 ? -1.897 4.849 -4.914 1.00 97.81 156 TYR A N 1
ATOM 1188 C CA . TYR A 1 156 ? -0.710 4.506 -5.693 1.00 97.81 156 TYR A CA 1
ATOM 1189 C C . TYR A 1 156 ? -0.623 5.484 -6.855 1.00 97.81 156 TYR A C 1
ATOM 1191 O O . TYR A 1 156 ? -1.472 5.455 -7.747 1.00 97.81 156 TYR A O 1
ATOM 1199 N N . GLU A 1 157 ? 0.372 6.361 -6.798 1.00 96.69 157 GLU A N 1
ATOM 1200 C CA . GLU A 1 157 ? 0.510 7.547 -7.638 1.00 96.69 157 GLU A CA 1
ATOM 1201 C C . GLU A 1 157 ? 1.749 7.388 -8.526 1.00 96.69 157 GLU A C 1
ATOM 1203 O O . GLU A 1 157 ? 2.882 7.359 -8.044 1.00 96.69 157 GLU A O 1
ATOM 1208 N N . GLY A 1 158 ? 1.550 7.249 -9.836 1.00 96.06 158 GLY A N 1
ATOM 1209 C CA . GLY A 1 158 ? 2.642 7.088 -10.795 1.00 96.06 158 GLY A CA 1
ATOM 1210 C C . GLY A 1 158 ? 2.995 8.386 -11.515 1.00 96.06 158 GLY A C 1
ATOM 1211 O O . GLY A 1 158 ? 2.231 8.852 -12.355 1.00 96.06 158 GLY A O 1
ATOM 1212 N N . TRP A 1 159 ? 4.165 8.947 -11.211 1.00 95.31 159 TRP A N 1
ATOM 1213 C CA . TRP A 1 159 ? 4.676 10.201 -11.788 1.00 95.31 159 TRP A CA 1
ATOM 1214 C C . TRP A 1 159 ? 5.845 9.984 -12.756 1.00 95.31 159 TRP A C 1
ATOM 1216 O O . TRP A 1 159 ? 6.118 10.823 -13.612 1.00 95.31 159 TRP A O 1
ATOM 1226 N N . GLY A 1 160 ? 6.510 8.834 -12.643 1.00 95.56 160 GLY A N 1
ATOM 1227 C CA . GLY A 1 160 ? 7.610 8.441 -13.514 1.00 95.56 160 GLY A CA 1
ATOM 1228 C C . GLY A 1 160 ? 7.174 7.674 -14.766 1.00 95.56 160 GLY A C 1
ATOM 1229 O O . GLY A 1 160 ? 6.056 7.798 -15.257 1.00 95.56 160 GLY A O 1
ATOM 1230 N N . ASP A 1 161 ? 8.071 6.838 -15.291 1.00 96.62 161 ASP A N 1
ATOM 1231 C CA . ASP A 1 161 ? 7.825 6.045 -16.500 1.00 96.62 161 ASP A CA 1
ATOM 1232 C C . ASP A 1 161 ? 8.581 4.710 -16.473 1.00 96.62 161 ASP A C 1
ATOM 1234 O O . ASP A 1 161 ? 9.756 4.635 -16.110 1.00 96.62 161 ASP A O 1
ATOM 1238 N N . ALA A 1 162 ? 7.922 3.632 -16.900 1.00 96.06 162 ALA A N 1
ATOM 1239 C CA . ALA A 1 162 ? 8.519 2.301 -17.027 1.00 96.06 162 ALA A CA 1
ATOM 1240 C C . ALA A 1 162 ? 9.220 1.793 -15.747 1.00 96.06 162 ALA A C 1
ATOM 1242 O O . ALA A 1 162 ? 10.185 1.028 -15.829 1.00 96.06 162 ALA A O 1
ATOM 1243 N N . TYR A 1 163 ? 8.751 2.221 -14.574 1.00 97.69 163 TYR A N 1
ATOM 1244 C CA . TYR A 1 163 ? 9.258 1.758 -13.288 1.00 97.69 163 TYR A CA 1
ATOM 1245 C C . TYR A 1 163 ? 8.671 0.398 -12.891 1.00 97.69 163 TYR A C 1
ATOM 1247 O O . TYR A 1 163 ? 7.658 -0.057 -13.433 1.00 97.69 163 TYR A O 1
ATOM 1255 N N . VAL A 1 164 ? 9.309 -0.233 -11.904 1.00 98.00 164 VAL A N 1
ATOM 1256 C CA . VAL A 1 164 ? 8.830 -1.455 -11.249 1.00 98.00 164 VAL A CA 1
ATOM 1257 C C . VAL A 1 164 ? 8.597 -1.190 -9.767 1.00 98.00 164 VAL A C 1
ATOM 1259 O O . VAL A 1 164 ? 9.543 -1.036 -8.999 1.00 98.00 164 VAL A O 1
ATOM 1262 N N . ALA A 1 165 ? 7.338 -1.172 -9.359 1.00 98.19 165 ALA A N 1
ATOM 1263 C CA . ALA A 1 165 ? 6.932 -0.964 -7.982 1.00 98.19 165 ALA A CA 1
ATOM 1264 C C . ALA A 1 165 ? 6.448 -2.282 -7.362 1.00 98.19 165 ALA A C 1
ATOM 1266 O O . ALA A 1 165 ? 5.647 -3.009 -7.960 1.00 98.19 165 ALA A O 1
ATOM 1267 N N . ASN A 1 166 ? 6.954 -2.614 -6.172 1.00 97.88 166 ASN A N 1
ATOM 1268 C CA . ASN A 1 166 ? 6.485 -3.761 -5.399 1.00 97.88 166 ASN A CA 1
ATOM 1269 C C . ASN A 1 166 ? 6.302 -3.389 -3.923 1.00 97.88 166 ASN A C 1
ATOM 1271 O O . ASN A 1 166 ? 7.278 -3.262 -3.180 1.00 97.88 166 ASN A O 1
ATOM 1275 N N . HIS A 1 167 ? 5.052 -3.242 -3.499 1.00 97.81 167 HIS A N 1
ATOM 1276 C CA . HIS A 1 167 ? 4.694 -2.743 -2.173 1.00 97.81 167 HIS A CA 1
ATOM 1277 C C . HIS A 1 167 ? 4.010 -3.817 -1.326 1.00 97.81 167 HIS A C 1
ATOM 1279 O O . HIS A 1 167 ? 3.244 -4.644 -1.831 1.00 97.81 167 HIS A O 1
ATOM 1285 N N . LEU A 1 168 ? 4.270 -3.778 -0.021 1.00 97.31 168 LEU A N 1
ATOM 1286 C CA . LEU A 1 168 ? 3.598 -4.588 0.985 1.00 97.31 168 LEU A CA 1
ATOM 1287 C C . LEU A 1 168 ? 2.943 -3.697 2.042 1.00 97.31 168 LEU A C 1
ATOM 1289 O O . LEU A 1 168 ? 3.614 -2.888 2.679 1.00 97.31 168 LEU A O 1
ATOM 1293 N N . VAL A 1 169 ? 1.656 -3.931 2.288 1.00 97.62 169 VAL A N 1
ATOM 1294 C CA . VAL A 1 169 ? 0.945 -3.435 3.470 1.00 97.62 169 VAL A CA 1
ATOM 1295 C C . VAL A 1 169 ? 0.574 -4.614 4.363 1.00 97.62 169 VAL A C 1
ATOM 1297 O O . VAL A 1 169 ? -0.200 -5.485 3.965 1.00 97.62 169 VAL A O 1
ATOM 1300 N N . GLU A 1 170 ? 1.119 -4.666 5.571 1.00 96.44 170 GLU A N 1
ATOM 1301 C CA . GLU A 1 170 ? 0.697 -5.629 6.590 1.00 96.44 170 GLU A CA 1
ATOM 1302 C C . GLU A 1 170 ? -0.339 -4.979 7.493 1.00 96.44 170 GLU A C 1
ATOM 1304 O O .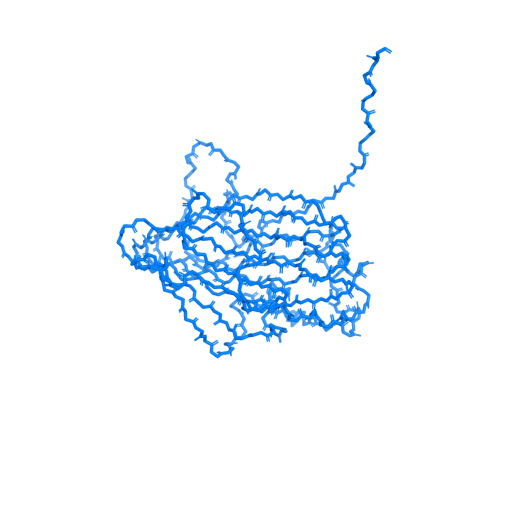 GLU A 1 170 ? -0.080 -3.943 8.086 1.00 96.44 170 GLU A O 1
ATOM 1309 N N . ILE A 1 171 ? -1.513 -5.584 7.606 1.00 97.81 171 ILE A N 1
ATOM 1310 C CA . ILE A 1 171 ? -2.657 -5.017 8.306 1.00 97.81 171 ILE A CA 1
ATOM 1311 C C . ILE A 1 171 ? -3.054 -5.961 9.435 1.00 97.81 171 ILE A C 1
ATOM 1313 O O . ILE A 1 171 ? -3.446 -7.101 9.194 1.00 97.81 171 ILE A O 1
ATOM 1317 N N . PHE A 1 172 ? -3.012 -5.477 10.669 1.00 97.44 172 PHE A N 1
ATOM 1318 C CA . PHE A 1 172 ? -3.473 -6.175 11.861 1.00 97.44 172 PHE A CA 1
ATOM 1319 C C . PHE A 1 172 ? -4.719 -5.477 12.389 1.00 97.44 172 PHE A C 1
ATOM 1321 O O . PHE A 1 172 ? -4.637 -4.370 12.904 1.00 97.44 172 PHE A O 1
ATOM 1328 N N . VAL A 1 173 ? -5.877 -6.121 12.256 1.00 97.75 173 VAL A N 1
ATOM 1329 C CA . VAL A 1 173 ? -7.132 -5.641 12.843 1.00 97.75 173 VAL A CA 1
ATOM 1330 C C . VAL A 1 173 ? -7.396 -6.458 14.100 1.00 97.75 173 VAL A C 1
ATOM 1332 O O . VAL A 1 173 ? -7.651 -7.672 14.048 1.00 97.75 173 VAL A O 1
ATOM 1335 N N . GLU A 1 174 ? -7.250 -5.801 15.243 1.00 97.94 174 GLU A N 1
ATOM 1336 C CA . GLU A 1 174 ? -7.345 -6.428 16.551 1.00 97.94 174 GLU A CA 1
ATOM 1337 C C . GLU A 1 174 ? -8.795 -6.700 16.963 1.00 97.94 174 GLU A C 1
ATOM 1339 O O . GLU A 1 174 ? -9.740 -6.599 16.176 1.00 97.94 174 GLU A O 1
ATOM 1344 N N . GLN A 1 175 ? -8.963 -7.203 18.183 1.00 96.00 175 GLN A N 1
ATOM 1345 C CA . GLN A 1 175 ? -10.245 -7.683 18.661 1.00 96.00 175 GLN A CA 1
ATOM 1346 C C . GLN A 1 175 ? -11.313 -6.582 18.598 1.00 96.00 175 GLN A C 1
ATOM 1348 O O . GLN A 1 175 ? -11.097 -5.473 19.076 1.00 96.00 175 GLN A O 1
ATOM 1353 N N . ASP A 1 176 ? -12.478 -6.928 18.047 1.00 95.44 176 ASP A N 1
ATOM 1354 C CA . ASP A 1 176 ? -13.653 -6.049 17.957 1.00 95.44 176 ASP A CA 1
ATOM 1355 C C . ASP A 1 176 ? -13.388 -4.703 17.232 1.00 95.44 176 ASP A C 1
ATOM 1357 O O . ASP A 1 176 ? -14.187 -3.774 17.324 1.00 95.44 176 ASP A O 1
ATOM 1361 N N . ALA A 1 177 ? -12.285 -4.602 16.482 1.00 97.38 177 ALA A N 1
ATOM 1362 C CA . ALA A 1 177 ? -11.905 -3.420 15.716 1.00 97.38 177 ALA A CA 1
ATOM 1363 C C . ALA A 1 177 ? -12.451 -3.456 14.277 1.00 97.38 177 ALA A C 1
ATOM 1365 O O . ALA A 1 177 ? -12.731 -4.523 13.723 1.00 97.38 177 ALA A O 1
ATOM 1366 N N . THR A 1 178 ? -12.600 -2.291 13.645 1.00 97.50 178 THR A N 1
ATOM 1367 C CA . THR A 1 178 ? -13.120 -2.163 12.274 1.00 97.50 178 THR A CA 1
ATOM 1368 C C . THR A 1 178 ? -12.169 -1.365 11.394 1.00 97.50 178 THR A C 1
ATOM 1370 O O . THR A 1 178 ? -11.727 -0.289 11.786 1.00 97.50 178 THR A O 1
ATOM 1373 N N . LEU A 1 179 ? -11.905 -1.872 10.187 1.00 98.44 179 LEU A N 1
ATOM 1374 C CA . LEU A 1 179 ? -11.137 -1.177 9.158 1.00 98.44 179 LEU A CA 1
ATOM 1375 C C . LEU A 1 179 ? -11.894 -1.120 7.826 1.00 98.44 179 LEU A C 1
ATOM 1377 O O . LEU A 1 179 ? -12.237 -2.157 7.250 1.00 98.44 179 LEU A O 1
ATOM 1381 N N . GLU A 1 180 ? -12.087 0.085 7.298 1.00 98.25 180 GLU A N 1
ATOM 1382 C CA . GLU A 1 180 ? -12.446 0.314 5.898 1.00 98.25 180 GLU A CA 1
ATOM 1383 C C . GLU A 1 180 ? -11.214 0.771 5.111 1.00 98.25 180 GLU A C 1
ATOM 1385 O O . GLU A 1 180 ? -10.592 1.775 5.436 1.00 98.25 180 GLU A O 1
ATOM 1390 N N . ARG A 1 181 ? -10.844 0.021 4.072 1.00 98.19 181 ARG A N 1
ATOM 1391 C CA . ARG A 1 181 ? -9.711 0.315 3.190 1.00 98.19 181 ARG A CA 1
ATOM 1392 C C . ARG A 1 181 ? -10.216 0.757 1.820 1.00 98.19 181 ARG A C 1
ATOM 1394 O O . ARG A 1 181 ? -10.821 -0.034 1.095 1.00 98.19 181 ARG A O 1
ATOM 1401 N N . ILE A 1 182 ? -9.926 1.985 1.424 1.00 97.94 182 ILE A N 1
ATOM 1402 C CA . ILE A 1 182 ? -10.232 2.499 0.087 1.00 97.94 182 ILE A CA 1
ATOM 1403 C C . ILE A 1 182 ? -8.922 2.612 -0.677 1.00 97.94 182 ILE A C 1
ATOM 1405 O O . ILE A 1 182 ? -8.049 3.358 -0.268 1.00 97.94 182 ILE A O 1
ATOM 1409 N N . VAL A 1 183 ? -8.779 1.865 -1.769 1.00 97.75 183 VAL A N 1
ATOM 1410 C CA . VAL A 1 183 ? -7.560 1.845 -2.582 1.00 97.75 183 VAL A CA 1
ATOM 1411 C C . VAL A 1 183 ? -7.824 2.513 -3.923 1.00 97.75 183 VAL A C 1
ATOM 1413 O O . VAL A 1 183 ? -8.696 2.062 -4.671 1.00 97.75 183 VAL A O 1
ATOM 1416 N N . LEU A 1 184 ? -7.048 3.541 -4.242 1.00 96.88 184 LEU A N 1
ATOM 1417 C CA . LEU A 1 184 ? -7.004 4.190 -5.544 1.00 96.88 184 LEU A CA 1
ATOM 1418 C C . LEU A 1 184 ? -5.642 3.930 -6.191 1.00 96.88 184 LEU A C 1
ATOM 1420 O O . LEU A 1 184 ? -4.607 4.205 -5.596 1.00 96.88 184 LEU A O 1
ATOM 1424 N N . ILE A 1 185 ? -5.636 3.399 -7.410 1.00 95.81 185 ILE A N 1
ATOM 1425 C CA . ILE A 1 185 ? -4.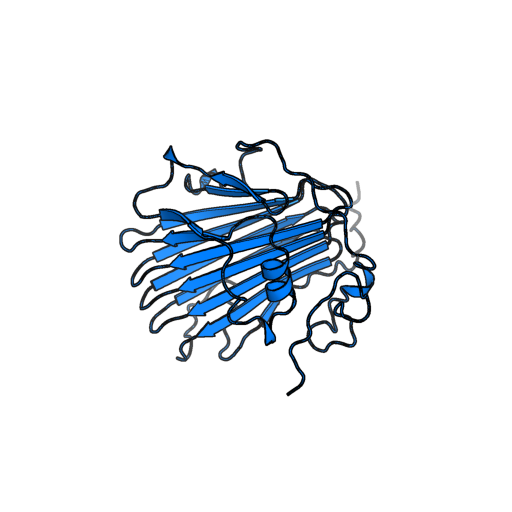409 3.180 -8.178 1.00 95.81 185 ILE A CA 1
ATOM 1426 C C . ILE A 1 185 ? -4.495 3.945 -9.492 1.00 95.81 185 ILE A C 1
ATOM 1428 O O . ILE A 1 185 ? -5.378 3.680 -10.316 1.00 95.81 185 ILE A O 1
ATOM 1432 N N . GLU A 1 186 ? -3.552 4.858 -9.694 1.00 95.56 186 GLU A N 1
ATOM 1433 C CA . GLU A 1 186 ? -3.412 5.654 -10.905 1.00 95.56 186 GLU A CA 1
ATOM 1434 C C . GLU A 1 186 ? -1.937 5.745 -11.301 1.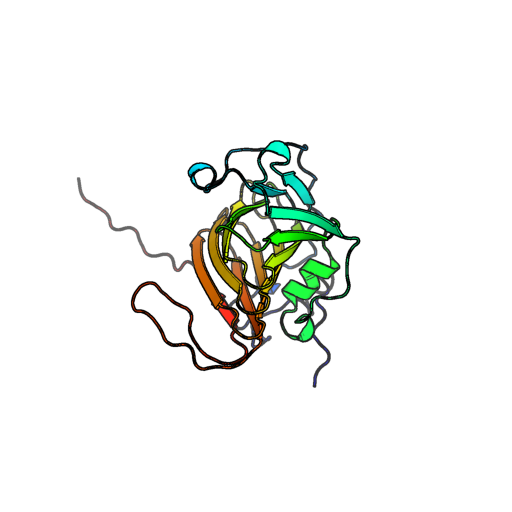00 95.56 186 GLU A C 1
ATOM 1436 O O . GLU A 1 186 ? -1.120 6.404 -10.660 1.00 95.56 186 GLU A O 1
ATOM 1441 N N . GLU A 1 187 ? -1.585 5.027 -12.368 1.00 94.81 187 GLU A N 1
ATOM 1442 C CA . GLU A 1 187 ? -0.196 4.823 -12.777 1.00 94.81 187 GLU A CA 1
ATOM 1443 C C . GLU A 1 187 ? -0.026 4.953 -14.298 1.00 94.81 187 GLU A C 1
ATOM 1445 O O . GLU A 1 187 ? -0.945 4.638 -15.062 1.00 94.81 187 GLU A O 1
ATOM 1450 N N . PRO A 1 188 ? 1.160 5.338 -14.798 1.00 96.88 188 PRO A N 1
ATOM 1451 C CA . PRO A 1 188 ? 1.413 5.424 -16.228 1.00 96.88 188 PRO A CA 1
ATOM 1452 C C . PRO A 1 188 ? 1.297 4.045 -16.886 1.00 96.88 188 PRO A C 1
ATOM 1454 O O . PRO A 1 188 ? 1.642 3.010 -16.314 1.00 96.88 188 PRO A O 1
ATOM 1457 N N . ALA A 1 189 ? 0.850 4.013 -18.144 1.00 96.50 189 ALA A N 1
ATOM 1458 C CA . ALA A 1 189 ? 0.602 2.777 -18.900 1.00 96.50 189 ALA A CA 1
ATOM 1459 C C . ALA A 1 189 ? 1.844 1.883 -19.108 1.00 96.50 189 ALA A C 1
ATOM 1461 O O . ALA A 1 189 ? 1.721 0.746 -19.564 1.00 96.50 189 ALA A O 1
ATOM 1462 N N . SER A 1 190 ? 3.037 2.391 -18.814 1.00 95.81 190 SER A N 1
ATOM 1463 C CA . SER A 1 190 ? 4.319 1.694 -18.909 1.00 95.81 190 SER A CA 1
ATOM 1464 C C . SER A 1 190 ? 4.736 0.988 -17.612 1.00 95.81 190 SER A C 1
ATOM 1466 O O . SER A 1 190 ? 5.588 0.100 -17.681 1.00 95.81 190 SER A O 1
ATOM 1468 N N . ALA A 1 191 ? 4.143 1.338 -16.464 1.00 96.44 191 ALA A N 1
ATOM 1469 C CA . ALA A 1 191 ? 4.549 0.849 -15.147 1.00 96.44 191 ALA A CA 1
ATOM 1470 C C . ALA A 1 191 ? 4.295 -0.651 -14.948 1.00 96.44 191 ALA A C 1
ATOM 1472 O O . ALA A 1 191 ? 3.355 -1.235 -15.495 1.00 96.44 191 ALA A O 1
ATOM 1473 N N . ILE A 1 192 ? 5.118 -1.280 -14.115 1.00 96.62 192 ILE A N 1
ATOM 1474 C CA . ILE A 1 192 ? 4.858 -2.603 -13.550 1.00 96.62 192 ILE A CA 1
ATOM 1475 C C . ILE A 1 192 ? 4.601 -2.400 -12.062 1.00 96.62 192 ILE A C 1
ATOM 1477 O O . ILE A 1 192 ? 5.509 -2.007 -11.339 1.00 96.62 192 ILE A O 1
ATOM 1481 N N . SER A 1 193 ? 3.384 -2.686 -11.616 1.00 95.25 193 SER A N 1
ATOM 1482 C CA . SER A 1 193 ? 2.941 -2.414 -10.253 1.00 95.25 193 SER A CA 1
ATOM 1483 C C . SER A 1 193 ? 2.372 -3.657 -9.596 1.00 95.25 193 SER A C 1
ATOM 1485 O O . SER A 1 193 ? 1.480 -4.334 -10.129 1.00 95.25 193 SER A O 1
ATOM 1487 N N . ILE A 1 194 ? 2.951 -4.002 -8.452 1.00 96.62 194 ILE A N 1
ATOM 1488 C CA . ILE A 1 194 ? 2.589 -5.172 -7.669 1.00 96.62 194 ILE A CA 1
ATOM 1489 C C . ILE A 1 194 ? 2.363 -4.718 -6.236 1.00 96.62 194 ILE A C 1
ATOM 1491 O O . ILE A 1 194 ? 3.290 -4.345 -5.529 1.00 96.62 194 ILE A O 1
ATOM 1495 N N . THR A 1 195 ? 1.124 -4.821 -5.792 1.00 96.06 195 THR A N 1
ATOM 1496 C CA . THR A 1 195 ? 0.710 -4.416 -4.457 1.00 96.06 195 THR A CA 1
ATOM 1497 C C . THR A 1 195 ? 0.192 -5.629 -3.716 1.00 96.06 195 THR A C 1
ATOM 1499 O O . THR A 1 195 ? -0.751 -6.287 -4.162 1.00 96.06 195 THR A O 1
ATOM 1502 N N . SER A 1 196 ? 0.782 -5.914 -2.562 1.00 96.81 196 SER A N 1
ATOM 1503 C CA . SER A 1 196 ? 0.341 -6.983 -1.673 1.00 96.81 196 SER A CA 1
ATOM 1504 C C . SER A 1 196 ? -0.198 -6.407 -0.368 1.00 96.81 196 SER A C 1
ATOM 1506 O O . SER A 1 196 ? 0.452 -5.574 0.253 1.00 96.81 196 SER A O 1
ATOM 1508 N N . ALA A 1 197 ? -1.360 -6.882 0.073 1.00 97.56 197 ALA A N 1
ATOM 1509 C CA . ALA A 1 197 ? -1.899 -6.595 1.397 1.00 97.56 197 ALA A CA 1
ATOM 1510 C C . ALA A 1 197 ? -2.093 -7.898 2.184 1.00 97.56 197 ALA A C 1
ATOM 1512 O O . ALA A 1 197 ? -2.867 -8.763 1.769 1.00 97.56 197 ALA A O 1
ATOM 1513 N N . GLU A 1 198 ? -1.401 -8.041 3.313 1.00 95.56 198 GLU A N 1
ATOM 1514 C CA . GLU A 1 198 ? -1.567 -9.160 4.249 1.00 95.56 198 GLU A CA 1
ATOM 1515 C C . GLU A 1 198 ? -2.471 -8.727 5.403 1.00 95.56 198 GLU A C 1
ATOM 1517 O O . GLU A 1 198 ? -2.075 -7.916 6.229 1.00 95.56 198 GLU A O 1
ATOM 1522 N N . VAL A 1 199 ? -3.693 -9.258 5.470 1.00 96.50 199 VAL A N 1
ATOM 1523 C CA . VAL A 1 199 ? -4.699 -8.846 6.457 1.00 96.50 199 VAL A CA 1
ATOM 1524 C C . VAL A 1 199 ? -4.891 -9.919 7.525 1.00 96.50 199 VAL A C 1
ATOM 1526 O O . VAL A 1 199 ? -5.349 -11.035 7.254 1.00 96.50 199 VAL A O 1
ATOM 1529 N N . HIS A 1 200 ? -4.604 -9.551 8.768 1.00 95.38 200 HIS A N 1
ATOM 1530 C CA . HIS A 1 200 ? -4.780 -10.355 9.964 1.00 95.38 200 HIS A CA 1
ATOM 1531 C C . HIS A 1 200 ? -6.007 -9.900 10.750 1.00 95.38 200 HIS A C 1
ATOM 1533 O O . HIS A 1 200 ? -6.023 -8.801 11.293 1.00 95.38 200 HIS A O 1
ATOM 1539 N N . LEU A 1 201 ? -7.025 -10.761 10.833 1.00 95.38 201 LEU A N 1
ATOM 1540 C CA . LEU A 1 201 ? -8.277 -10.457 11.532 1.00 95.38 201 LEU A CA 1
ATOM 1541 C C . LEU A 1 201 ? -8.382 -11.237 12.843 1.00 95.38 201 LEU A C 1
ATOM 1543 O O . LEU A 1 201 ? -8.444 -12.475 12.843 1.00 95.38 201 LEU A O 1
ATOM 1547 N N . SER A 1 202 ? -8.453 -10.503 13.950 1.00 94.06 202 SER A N 1
ATOM 1548 C CA . SER A 1 202 ? -8.724 -11.049 15.280 1.00 94.06 202 SER A CA 1
ATOM 1549 C C . SER A 1 202 ? -10.213 -11.367 15.477 1.00 94.06 202 SER A C 1
ATOM 1551 O O . SER A 1 202 ? -11.050 -11.182 14.590 1.00 94.06 202 SER A O 1
ATOM 1553 N N . ARG A 1 203 ? -10.578 -11.907 16.645 1.00 91.25 203 ARG A N 1
ATOM 1554 C CA . ARG A 1 203 ? -11.982 -12.196 16.976 1.00 91.25 203 ARG A CA 1
ATOM 1555 C C . ARG A 1 203 ? -12.800 -10.900 16.964 1.00 91.25 203 ARG A C 1
ATOM 1557 O O . ARG A 1 203 ? -12.390 -9.923 17.568 1.00 91.25 203 ARG A O 1
ATOM 1564 N N . GLY A 1 204 ? -13.952 -10.918 16.295 1.00 90.44 204 GLY A N 1
ATOM 1565 C CA . GLY A 1 204 ? -14.852 -9.760 16.226 1.00 90.44 204 GLY A CA 1
ATOM 1566 C C . GLY A 1 204 ? -14.391 -8.641 15.287 1.00 90.44 204 GLY A C 1
ATOM 1567 O O . GLY A 1 204 ? -15.149 -7.705 15.071 1.00 90.44 204 GLY A O 1
ATOM 1568 N N . ALA A 1 205 ? -13.204 -8.765 14.683 1.00 95.06 205 ALA A N 1
ATOM 1569 C CA . ALA A 1 205 ? -12.686 -7.787 13.741 1.00 95.06 205 ALA A CA 1
ATOM 1570 C C . ALA A 1 205 ? -13.520 -7.728 12.450 1.00 95.06 205 ALA A C 1
ATOM 1572 O O . ALA A 1 205 ? -13.935 -8.763 11.913 1.00 95.06 205 ALA A O 1
ATOM 1573 N N . ALA A 1 206 ? -13.702 -6.523 11.916 1.00 93.81 206 ALA A N 1
ATOM 1574 C CA . ALA A 1 206 ? -14.364 -6.268 10.644 1.00 93.81 206 ALA A CA 1
ATOM 1575 C C . ALA A 1 206 ? -13.409 -5.584 9.659 1.00 93.81 206 ALA A C 1
ATOM 1577 O O . ALA A 1 206 ? -12.676 -4.666 10.014 1.00 93.81 206 ALA A O 1
ATOM 1578 N N . PHE A 1 207 ? -13.437 -6.025 8.400 1.00 95.56 207 PHE A N 1
ATOM 1579 C CA . PHE A 1 207 ? -12.642 -5.442 7.323 1.00 95.56 207 PHE A CA 1
ATOM 1580 C C . PHE A 1 207 ? -13.492 -5.284 6.065 1.00 95.56 207 PHE A C 1
ATOM 1582 O O . PHE A 1 207 ? -14.189 -6.218 5.655 1.00 95.56 207 PHE A O 1
ATOM 1589 N N . ALA A 1 208 ? -13.405 -4.120 5.434 1.00 94.56 208 ALA A N 1
ATOM 1590 C CA . ALA A 1 208 ? -13.952 -3.859 4.113 1.00 94.56 208 ALA A CA 1
ATOM 1591 C C . ALA A 1 208 ? -12.865 -3.261 3.220 1.00 94.56 208 ALA A C 1
ATOM 1593 O O . ALA A 1 208 ? -12.049 -2.474 3.686 1.00 94.56 208 ALA A O 1
ATOM 1594 N N . GLN A 1 209 ? -12.869 -3.623 1.937 1.00 95.31 209 GLN A N 1
ATOM 1595 C CA . GLN A 1 209 ? -11.992 -3.014 0.944 1.00 95.31 209 GLN A CA 1
ATOM 1596 C C . GLN A 1 209 ? -12.780 -2.634 -0.303 1.00 95.31 209 GLN A C 1
ATOM 1598 O O . GLN A 1 209 ? -13.513 -3.462 -0.848 1.00 95.31 209 GLN A O 1
ATOM 1603 N N . THR A 1 210 ? -12.553 -1.414 -0.776 1.00 94.88 210 THR A N 1
ATOM 1604 C CA . THR A 1 210 ? -12.963 -0.941 -2.098 1.00 94.88 210 THR A CA 1
ATOM 1605 C C . THR A 1 210 ? -11.709 -0.600 -2.887 1.00 94.88 210 THR A C 1
ATOM 1607 O O . THR A 1 210 ? -10.787 0.001 -2.345 1.00 94.88 210 THR A O 1
ATOM 1610 N N . THR A 1 211 ? -11.646 -0.991 -4.157 1.00 93.38 211 THR A N 1
ATOM 1611 C CA . THR A 1 211 ? -10.485 -0.717 -5.011 1.00 93.38 211 THR A CA 1
ATOM 1612 C C . THR A 1 211 ? -10.939 -0.151 -6.345 1.00 93.38 211 THR A C 1
ATOM 1614 O O . THR A 1 211 ? -11.786 -0.742 -7.015 1.00 93.38 211 THR A O 1
ATOM 1617 N N . VAL A 1 212 ? -10.339 0.969 -6.734 1.00 93.88 212 VAL A N 1
ATOM 1618 C CA . VAL A 1 212 ? -10.436 1.568 -8.064 1.00 93.88 212 VAL A CA 1
ATOM 1619 C C . VAL A 1 212 ? -9.025 1.627 -8.622 1.00 93.88 212 VAL A C 1
ATOM 1621 O O . VAL A 1 212 ? -8.123 2.132 -7.964 1.00 93.88 212 VAL A O 1
ATOM 1624 N N . ALA A 1 213 ? -8.819 1.064 -9.806 1.00 92.06 213 ALA A N 1
ATOM 1625 C CA . ALA A 1 213 ? -7.487 0.928 -10.370 1.00 92.06 213 ALA A CA 1
ATOM 1626 C C . ALA A 1 213 ? -7.488 1.219 -11.869 1.00 92.06 213 ALA A C 1
ATOM 1628 O O . ALA A 1 213 ? -8.382 0.780 -12.599 1.00 92.06 213 ALA A O 1
ATOM 1629 N N . SER A 1 214 ? -6.482 1.962 -12.316 1.00 91.75 214 SER A N 1
ATOM 1630 C CA . SER A 1 214 ? -6.286 2.336 -13.710 1.00 91.75 214 SER A CA 1
ATOM 1631 C C . SER A 1 214 ? -4.798 2.367 -14.072 1.00 91.75 214 SER A C 1
ATOM 1633 O O . SER A 1 214 ? -3.932 2.433 -13.200 1.00 91.75 214 SER A O 1
ATOM 1635 N N . GLY A 1 215 ? -4.504 2.296 -15.373 1.00 93.75 215 GLY A N 1
ATOM 1636 C CA . GLY A 1 215 ? -3.135 2.394 -15.872 1.00 93.75 215 GLY A CA 1
ATOM 1637 C C . GLY A 1 215 ? -2.311 1.108 -15.770 1.00 93.75 215 GLY A C 1
ATOM 1638 O O . GLY A 1 215 ? -2.869 0.010 -15.792 1.00 93.75 215 GLY A O 1
ATOM 1639 N N . ALA A 1 216 ? -0.986 1.284 -15.718 1.00 92.69 216 ALA A N 1
ATOM 1640 C CA . ALA A 1 216 ? 0.055 0.251 -15.700 1.00 92.69 216 ALA A CA 1
ATOM 1641 C C . ALA A 1 216 ? 0.056 -0.754 -16.876 1.00 92.69 216 ALA A C 1
ATOM 1643 O O . ALA A 1 216 ? -0.952 -1.156 -17.460 1.00 92.69 216 ALA A O 1
ATOM 1644 N N . ARG A 1 217 ? 1.256 -1.217 -17.227 1.00 94.19 217 ARG A N 1
ATOM 1645 C CA . ARG A 1 217 ? 1.483 -2.291 -18.203 1.00 94.19 217 ARG A CA 1
ATOM 1646 C C . ARG A 1 217 ? 1.159 -3.660 -17.612 1.00 94.19 217 ARG A C 1
ATOM 1648 O O . ARG A 1 217 ? 0.646 -4.544 -18.305 1.00 94.19 217 ARG A O 1
ATOM 1655 N N . LEU A 1 218 ? 1.497 -3.839 -16.339 1.00 94.25 218 LEU A N 1
ATOM 1656 C CA . LEU A 1 218 ? 1.082 -4.956 -15.504 1.00 94.25 218 LEU A CA 1
ATOM 1657 C C . LEU A 1 218 ? 0.711 -4.392 -14.139 1.00 94.25 218 LEU A C 1
ATOM 1659 O O . LEU A 1 218 ? 1.573 -3.849 -13.460 1.00 94.25 218 LEU A O 1
ATOM 1663 N N . GLN A 1 219 ? -0.540 -4.588 -13.737 1.00 93.00 219 GLN A N 1
ATOM 1664 C CA . GLN A 1 219 ? -1.024 -4.236 -12.410 1.00 93.00 219 GLN A CA 1
ATOM 1665 C C . GLN A 1 219 ? -1.538 -5.491 -11.717 1.00 93.00 219 GLN A C 1
ATOM 1667 O O . GLN A 1 219 ? -2.382 -6.217 -12.263 1.00 93.00 219 GLN A O 1
ATOM 1672 N N . ARG A 1 220 ? -1.018 -5.768 -10.524 1.00 93.50 220 ARG A N 1
ATOM 1673 C CA . ARG A 1 220 ? -1.509 -6.844 -9.666 1.00 93.50 220 ARG A CA 1
ATOM 1674 C C . ARG A 1 220 ? -1.690 -6.313 -8.257 1.00 93.50 220 ARG A C 1
ATOM 1676 O O . ARG A 1 220 ? -0.707 -6.099 -7.560 1.00 93.50 220 ARG A O 1
ATOM 1683 N N . LEU A 1 221 ? -2.943 -6.215 -7.828 1.00 92.75 221 LEU A N 1
ATOM 1684 C CA . LEU A 1 221 ? -3.273 -6.057 -6.420 1.00 92.75 221 LEU A CA 1
ATOM 1685 C C . LEU A 1 221 ? -3.717 -7.406 -5.858 1.00 92.75 221 LEU A C 1
ATOM 1687 O O . LEU A 1 221 ? -4.618 -8.056 -6.400 1.00 92.75 221 LEU A O 1
ATOM 1691 N N . GLU A 1 222 ? -3.068 -7.828 -4.781 1.00 93.06 222 GLU A N 1
ATOM 1692 C CA . GLU A 1 222 ? -3.351 -9.074 -4.087 1.00 93.06 222 GLU A CA 1
ATOM 1693 C C . GLU A 1 222 ? -3.588 -8.815 -2.598 1.00 93.06 222 GLU A C 1
ATOM 1695 O O . GLU A 1 222 ? -2.660 -8.496 -1.862 1.00 93.06 222 GLU A O 1
ATOM 1700 N N . THR A 1 223 ? -4.827 -9.006 -2.140 1.00 94.62 223 THR A N 1
ATOM 1701 C CA . THR A 1 223 ? -5.154 -9.008 -0.705 1.00 94.62 223 THR A CA 1
ATOM 1702 C C . THR A 1 223 ? -5.302 -10.448 -0.222 1.00 94.62 223 THR A C 1
ATOM 1704 O O . THR A 1 223 ? -6.177 -11.172 -0.710 1.00 94.62 223 THR A O 1
ATOM 1707 N N . GLY A 1 224 ? -4.454 -10.863 0.719 1.00 91.69 224 GLY A N 1
ATOM 1708 C CA . GLY A 1 224 ? -4.511 -12.153 1.400 1.00 91.69 224 GLY A CA 1
ATOM 1709 C C . GLY A 1 224 ? -5.007 -12.001 2.834 1.00 91.69 224 GLY A C 1
ATOM 1710 O O . GLY A 1 224 ? -4.646 -11.057 3.526 1.00 91.69 224 GLY A O 1
ATOM 1711 N N . PHE A 1 225 ? -5.831 -12.943 3.293 1.00 90.69 225 PHE A N 1
ATOM 1712 C CA . PHE A 1 225 ? -6.411 -12.911 4.638 1.00 90.69 225 PHE A CA 1
ATOM 1713 C C . PHE A 1 225 ? -5.942 -14.084 5.503 1.00 90.69 225 PHE A C 1
ATOM 1715 O O . PHE A 1 225 ? -5.921 -15.234 5.051 1.00 90.69 225 PHE A O 1
ATOM 1722 N N . LYS A 1 226 ? -5.691 -13.813 6.787 1.00 86.19 226 LYS A N 1
ATOM 1723 C CA . LYS A 1 226 ? -5.466 -14.808 7.844 1.00 86.19 226 LYS A CA 1
ATOM 1724 C C . LYS A 1 226 ? -6.232 -14.393 9.101 1.00 86.19 226 LYS A C 1
ATOM 1726 O O . LYS A 1 226 ? -5.882 -13.409 9.737 1.00 86.19 226 LYS A O 1
ATOM 1731 N N . GLY A 1 227 ? -7.266 -15.128 9.503 1.00 77.19 227 GLY A N 1
ATOM 1732 C CA . GLY A 1 227 ? -8.043 -14.707 10.672 1.00 77.19 227 GLY A CA 1
ATOM 1733 C C . GLY A 1 227 ? -9.255 -15.559 11.027 1.00 77.19 227 GLY A C 1
ATOM 1734 O O . GLY A 1 227 ? -9.492 -16.622 10.445 1.00 77.19 227 GLY A O 1
ATOM 1735 N N . TRP A 1 228 ? -9.990 -15.077 12.032 1.00 46.69 228 TRP A N 1
ATOM 1736 C CA . TRP A 1 228 ? -11.088 -15.779 12.700 1.00 46.69 228 TRP A CA 1
ATOM 1737 C C . TRP A 1 228 ? -12.277 -16.080 11.770 1.00 46.69 228 TRP A C 1
ATOM 1739 O O . TRP A 1 228 ? -12.714 -15.248 10.977 1.00 46.69 228 TRP A O 1
ATOM 1749 N N . ARG A 1 229 ? -12.840 -17.292 11.879 1.00 42.56 229 ARG A N 1
ATOM 1750 C CA . ARG A 1 229 ? -13.985 -17.749 11.076 1.00 42.56 229 ARG A CA 1
ATOM 1751 C C . ARG A 1 229 ? -15.311 -17.494 11.800 1.00 42.56 229 ARG A C 1
ATOM 1753 O O . ARG A 1 229 ? -15.644 -18.199 12.747 1.00 42.56 229 ARG A O 1
ATOM 1760 N N . ARG A 1 230 ? -16.150 -16.609 11.252 1.00 43.03 230 ARG A N 1
ATOM 1761 C CA . ARG A 1 230 ? -17.618 -16.749 11.300 1.00 43.03 230 ARG A CA 1
ATOM 1762 C C . ARG A 1 230 ? -18.245 -16.169 10.027 1.00 43.03 230 ARG A C 1
ATOM 1764 O O . ARG A 1 230 ? -17.710 -15.250 9.424 1.00 43.03 230 ARG A O 1
ATOM 1771 N N . ARG A 1 231 ? -19.333 -16.795 9.572 1.00 38.72 231 ARG A N 1
ATOM 1772 C CA . ARG A 1 231 ? -20.032 -16.540 8.300 1.00 38.72 231 ARG A CA 1
ATOM 1773 C C . ARG A 1 231 ? -20.397 -15.051 8.156 1.00 38.72 231 ARG A C 1
ATOM 1775 O O . ARG A 1 231 ? -21.224 -14.561 8.920 1.00 38.72 231 ARG A O 1
ATOM 1782 N N . TRP A 1 232 ? -19.806 -14.367 7.176 1.00 36.25 232 TRP A N 1
ATOM 1783 C CA . TRP A 1 232 ? -20.122 -12.979 6.822 1.00 36.25 232 TRP A CA 1
ATOM 1784 C C . TRP A 1 232 ? -21.601 -12.846 6.413 1.00 36.25 232 TRP A C 1
ATOM 1786 O O . TRP A 1 232 ? -22.086 -13.625 5.591 1.00 36.25 232 TRP A O 1
ATOM 1796 N N . ARG A 1 233 ? -22.324 -11.872 6.983 1.00 35.50 233 ARG A N 1
ATOM 1797 C CA . ARG A 1 233 ? -23.626 -11.403 6.477 1.00 35.50 233 ARG A CA 1
ATOM 1798 C C . ARG A 1 233 ? -23.387 -10.127 5.680 1.00 35.50 233 ARG A C 1
ATOM 1800 O O . ARG A 1 233 ? -22.782 -9.194 6.192 1.00 35.50 233 ARG A O 1
ATOM 1807 N N . THR A 1 234 ? -23.864 -10.095 4.445 1.00 30.28 234 THR A N 1
ATOM 1808 C CA . THR A 1 234 ? -23.790 -8.938 3.548 1.00 30.28 234 THR A CA 1
ATOM 1809 C C . THR A 1 234 ? -24.925 -7.955 3.863 1.00 30.28 234 THR A C 1
ATOM 1811 O O . THR A 1 234 ? -26.086 -8.345 3.729 1.00 30.28 234 THR A O 1
ATOM 1814 N N . PRO A 1 235 ? -24.659 -6.681 4.207 1.00 34.38 235 PRO A N 1
ATOM 1815 C CA . PRO A 1 235 ? -25.599 -5.602 3.943 1.00 34.38 235 PRO A CA 1
ATOM 1816 C C . PRO A 1 235 ? -25.458 -5.199 2.471 1.00 34.38 235 PRO A C 1
ATOM 1818 O O . PRO A 1 235 ? -24.351 -5.062 1.942 1.00 34.38 235 PRO A O 1
ATOM 1821 N N . ALA A 1 236 ? -26.593 -5.068 1.794 1.00 31.91 236 ALA A N 1
ATOM 1822 C CA . ALA A 1 236 ? -26.672 -4.785 0.372 1.00 31.91 236 ALA A CA 1
ATOM 1823 C C . ALA A 1 236 ? -26.132 -3.383 0.034 1.00 31.91 236 ALA A C 1
ATOM 1825 O O . ALA A 1 236 ? -26.695 -2.394 0.495 1.00 31.91 236 ALA A O 1
ATOM 1826 N N . ARG A 1 237 ? -25.098 -3.348 -0.825 1.00 30.77 237 ARG A N 1
ATOM 1827 C CA . ARG A 1 237 ? -24.693 -2.324 -1.822 1.00 30.77 237 ARG A CA 1
ATOM 1828 C C . ARG A 1 237 ? -23.178 -2.071 -1.788 1.00 30.77 237 ARG A C 1
ATOM 1830 O O . ARG A 1 237 ? -22.579 -1.965 -0.721 1.00 30.77 237 ARG A O 1
ATOM 1837 N N . GLY A 1 238 ? -22.592 -2.005 -2.986 1.00 28.58 238 GLY A N 1
ATOM 1838 C CA . GLY A 1 238 ? -21.149 -1.931 -3.247 1.00 28.58 238 GLY A CA 1
ATOM 1839 C C . GLY A 1 238 ? -20.531 -3.313 -3.472 1.00 28.58 238 GLY A C 1
ATOM 1840 O O . GLY A 1 238 ? -20.931 -4.278 -2.821 1.00 28.58 238 GLY A O 1
ATOM 1841 N N . LEU A 1 239 ? -19.598 -3.434 -4.421 1.00 31.81 239 LEU A N 1
ATOM 1842 C CA . LEU A 1 239 ? -18.864 -4.671 -4.719 1.00 31.81 239 LEU A CA 1
ATOM 1843 C C . LEU A 1 239 ? -18.058 -5.103 -3.478 1.00 31.81 239 LEU A C 1
ATOM 1845 O O . LEU A 1 239 ? -16.908 -4.729 -3.292 1.00 31.81 239 LEU A O 1
ATOM 1849 N N . ARG A 1 240 ? -18.689 -5.879 -2.594 1.00 33.78 240 ARG A N 1
ATOM 1850 C CA . ARG A 1 240 ? -18.045 -6.496 -1.433 1.00 33.78 240 ARG A CA 1
ATOM 1851 C C . ARG A 1 240 ? -17.455 -7.832 -1.878 1.00 33.78 240 ARG A C 1
ATOM 1853 O O . ARG A 1 240 ? -18.199 -8.760 -2.193 1.00 33.78 240 ARG A O 1
ATOM 1860 N N . CYS A 1 241 ? -16.125 -7.940 -1.895 1.00 29.62 241 CYS A N 1
ATOM 1861 C CA . CYS A 1 241 ? -15.409 -9.213 -2.045 1.00 29.62 241 CYS A CA 1
ATOM 1862 C C . CYS A 1 241 ? -15.668 -10.034 -0.757 1.00 29.62 241 CYS A C 1
ATOM 1864 O O . CYS A 1 241 ? -14.915 -9.946 0.205 1.00 29.62 241 CYS A O 1
ATOM 1866 N N . GLY A 1 242 ? -16.805 -10.737 -0.675 1.00 27.03 242 GLY A N 1
ATOM 1867 C CA . GLY A 1 242 ? -17.232 -11.475 0.518 1.00 27.03 242 GLY A CA 1
ATOM 1868 C C . GLY A 1 242 ? -17.344 -12.973 0.266 1.00 27.03 242 GLY A C 1
ATOM 1869 O O . GLY A 1 242 ? -18.405 -13.430 -0.140 1.00 27.03 242 GLY A O 1
ATOM 1870 N N . LEU A 1 243 ? -16.290 -13.748 0.547 1.00 34.84 243 LEU A N 1
ATOM 1871 C CA . LEU A 1 243 ? -16.365 -15.210 0.712 1.00 34.84 243 LEU A CA 1
ATOM 1872 C C . LEU A 1 243 ? -15.411 -15.678 1.831 1.00 34.84 243 LEU A C 1
ATOM 1874 O O . LEU A 1 243 ? -14.521 -14.958 2.269 1.00 34.84 243 LEU A O 1
ATOM 1878 N N . THR A 1 244 ? -15.648 -16.885 2.352 1.00 24.69 244 THR A N 1
ATOM 1879 C CA . THR A 1 244 ? -14.977 -17.448 3.540 1.00 24.69 244 THR A CA 1
ATOM 1880 C C . THR A 1 244 ? -13.851 -18.423 3.173 1.00 24.69 244 THR A C 1
ATOM 1882 O O . THR A 1 244 ? -14.002 -19.229 2.261 1.00 24.69 244 THR A O 1
ATOM 1885 N N . GLY A 1 245 ? -12.755 -18.416 3.944 1.00 26.08 245 GLY A N 1
ATOM 1886 C CA . GLY A 1 245 ? -11.533 -19.201 3.685 1.00 26.08 245 GLY A CA 1
ATOM 1887 C C . GLY A 1 245 ? -10.396 -18.313 3.179 1.00 26.08 245 GLY A C 1
ATOM 1888 O O . GLY A 1 245 ? -10.653 -17.158 2.878 1.00 26.08 245 GLY A O 1
ATOM 1889 N N . SER A 1 246 ? -9.150 -18.806 3.142 1.00 31.31 246 SER A N 1
ATOM 1890 C CA . SER A 1 246 ? -7.994 -18.054 2.622 1.00 31.31 246 SER A CA 1
ATOM 1891 C C . SER A 1 246 ? -8.323 -17.501 1.233 1.00 31.31 246 SER A C 1
ATOM 1893 O O . SER A 1 246 ? -8.325 -18.242 0.250 1.00 31.31 246 SER A O 1
ATOM 1895 N N . MET A 1 247 ? -8.683 -16.223 1.171 1.00 36.25 247 MET A N 1
ATOM 1896 C CA . MET A 1 247 ? -9.185 -15.580 -0.031 1.00 36.25 247 MET A CA 1
ATOM 1897 C C . MET A 1 247 ? -8.071 -14.701 -0.579 1.00 36.25 247 MET A C 1
ATOM 1899 O O . MET A 1 247 ? -7.488 -13.915 0.161 1.00 36.25 247 MET A O 1
ATOM 1903 N N . ARG A 1 248 ? -7.766 -14.868 -1.866 1.00 41.00 248 ARG A N 1
ATOM 1904 C CA . ARG A 1 248 ? -7.013 -13.888 -2.647 1.00 41.00 248 ARG A CA 1
ATOM 1905 C C . ARG A 1 248 ? -8.055 -13.089 -3.420 1.00 41.00 248 ARG A C 1
ATOM 1907 O O . ARG A 1 248 ? -8.680 -13.649 -4.319 1.00 41.00 248 ARG A O 1
ATOM 1914 N N . CYS A 1 249 ? -8.298 -11.831 -3.058 1.00 37.75 249 CYS A N 1
ATOM 1915 C CA . CYS A 1 249 ? -9.041 -10.936 -3.950 1.00 37.75 249 CYS A CA 1
ATOM 1916 C C . CYS A 1 249 ? -7.999 -10.409 -4.949 1.00 37.75 249 CYS A C 1
ATOM 1918 O O . CYS A 1 249 ? -7.103 -9.651 -4.577 1.00 37.75 249 CYS A O 1
ATOM 1920 N N . LEU A 1 250 ? -8.039 -10.942 -6.173 1.00 44.31 250 LEU A N 1
ATOM 1921 C CA . LEU A 1 250 ? -7.096 -10.614 -7.234 1.00 44.31 250 LEU A CA 1
ATOM 1922 C C . LEU A 1 250 ? -7.764 -9.647 -8.207 1.00 44.31 250 LEU A C 1
ATOM 1924 O O . LEU A 1 250 ? -8.638 -10.050 -8.975 1.00 44.31 250 LEU A O 1
ATOM 1928 N N . ALA A 1 251 ? -7.332 -8.390 -8.207 1.00 43.88 251 ALA A N 1
ATOM 1929 C CA . ALA A 1 251 ? -7.642 -7.475 -9.294 1.00 43.88 251 ALA A CA 1
ATOM 1930 C C . ALA A 1 251 ? -6.491 -7.548 -10.304 1.00 43.88 251 ALA A C 1
ATOM 1932 O O . ALA A 1 251 ? -5.337 -7.268 -9.984 1.00 43.88 251 ALA A O 1
ATOM 1933 N N . THR A 1 252 ? -6.782 -8.001 -11.523 1.00 33.53 252 THR A N 1
ATOM 1934 C CA . THR A 1 252 ? -5.843 -7.944 -12.649 1.00 33.53 252 THR A CA 1
ATOM 1935 C C . THR A 1 252 ? -6.556 -7.261 -13.800 1.00 33.53 252 THR A C 1
ATOM 1937 O O . THR A 1 252 ? -7.410 -7.864 -14.449 1.00 33.53 252 THR A O 1
ATOM 1940 N N . ALA A 1 253 ? -6.219 -6.001 -14.054 1.00 36.00 253 ALA A N 1
ATOM 1941 C CA . ALA A 1 253 ? -6.674 -5.306 -15.245 1.00 36.00 253 ALA A CA 1
ATOM 1942 C C . ALA A 1 253 ? -5.731 -5.649 -16.410 1.00 36.00 253 ALA A C 1
ATOM 1944 O O . ALA A 1 253 ? -4.516 -5.482 -16.327 1.00 36.00 253 ALA A O 1
ATOM 1945 N N . ARG A 1 254 ? -6.285 -6.157 -17.515 1.00 32.06 254 ARG A N 1
ATOM 1946 C CA . ARG A 1 254 ? -5.620 -6.177 -18.824 1.00 32.06 254 ARG A CA 1
ATOM 1947 C C . ARG A 1 254 ? -6.490 -5.373 -19.771 1.00 32.06 254 ARG A C 1
ATOM 1949 O O . ARG A 1 254 ? -7.654 -5.713 -19.960 1.00 32.06 254 ARG A O 1
ATOM 1956 N N . ARG A 1 255 ? -5.937 -4.335 -20.395 1.00 34.81 255 ARG A N 1
ATOM 1957 C CA . ARG A 1 255 ? -6.658 -3.600 -21.434 1.00 34.81 255 ARG A CA 1
ATOM 1958 C C . ARG A 1 255 ? -6.745 -4.474 -22.688 1.00 34.81 255 ARG A C 1
ATOM 1960 O O . ARG A 1 255 ? -5.739 -4.716 -23.348 1.00 34.81 255 ARG A O 1
ATOM 1967 N N . THR A 1 256 ? -7.939 -4.947 -23.028 1.00 28.16 256 THR A N 1
ATOM 1968 C CA . THR A 1 256 ? -8.289 -5.234 -24.423 1.00 28.16 256 THR A CA 1
ATOM 1969 C C . THR A 1 256 ? -8.651 -3.903 -25.062 1.00 28.16 256 THR A C 1
ATOM 1971 O O . THR A 1 256 ? -9.542 -3.206 -24.579 1.00 28.16 256 THR A O 1
ATOM 1974 N N . SER A 1 257 ? -7.926 -3.509 -26.106 1.00 27.27 257 SER A N 1
ATOM 1975 C CA . SER A 1 257 ? -8.274 -2.346 -26.918 1.00 27.27 257 SER A CA 1
ATOM 1976 C C . SER A 1 257 ? -9.683 -2.534 -27.483 1.00 27.27 257 SER A C 1
ATOM 1978 O O . SER A 1 257 ? -9.899 -3.441 -28.284 1.00 27.27 257 SER A O 1
ATOM 1980 N N . LEU A 1 258 ? -10.629 -1.698 -27.061 1.00 24.72 258 LEU A N 1
ATOM 1981 C CA . LEU A 1 258 ? -11.906 -1.525 -27.748 1.00 24.72 258 LEU A CA 1
ATOM 1982 C C . LEU A 1 258 ? -11.779 -0.323 -28.701 1.00 24.72 258 LEU A C 1
ATOM 1984 O O . LEU A 1 258 ? -11.182 0.686 -28.310 1.00 24.72 258 LEU A O 1
ATOM 1988 N N . PRO A 1 259 ? -12.271 -0.435 -29.947 1.00 26.55 259 PRO A N 1
ATOM 1989 C CA . PRO A 1 259 ? -12.200 0.635 -30.929 1.00 26.55 259 PRO A CA 1
ATOM 1990 C C . PRO A 1 259 ? -13.119 1.787 -30.517 1.00 26.55 259 PRO A C 1
ATOM 1992 O O . PRO A 1 259 ? -14.221 1.580 -30.010 1.00 26.55 259 PRO A O 1
ATOM 1995 N N . TRP A 1 260 ? -12.627 3.004 -30.721 1.00 27.50 260 TRP A N 1
ATOM 1996 C CA . TRP A 1 260 ? -13.350 4.243 -30.475 1.00 27.50 260 TRP A CA 1
ATOM 1997 C C . TRP A 1 260 ? -14.624 4.300 -31.327 1.00 27.50 260 TRP A C 1
ATOM 1999 O O . TRP A 1 260 ? -14.572 4.077 -32.536 1.00 27.50 260 TRP A O 1
ATOM 2009 N N . PHE A 1 261 ? -15.757 4.630 -30.704 1.00 28.48 261 PHE A N 1
ATOM 2010 C CA . PHE A 1 261 ? -16.944 5.074 -31.428 1.00 28.48 261 PHE A CA 1
ATOM 2011 C C . PHE A 1 261 ? -16.660 6.453 -32.025 1.00 28.48 261 PHE A C 1
ATOM 2013 O O . PHE A 1 261 ? -16.356 7.402 -31.304 1.00 28.48 261 PHE A O 1
ATOM 2020 N N . ALA A 1 262 ? -16.756 6.544 -33.350 1.00 30.52 262 ALA A N 1
ATOM 2021 C CA . ALA A 1 262 ? -16.846 7.804 -34.063 1.00 30.52 262 ALA A CA 1
ATOM 2022 C C . ALA A 1 262 ? -18.208 8.447 -33.767 1.00 30.52 262 ALA A C 1
ATOM 2024 O O . ALA A 1 262 ? -19.249 7.828 -33.989 1.00 30.52 262 ALA A O 1
ATOM 2025 N N . THR A 1 263 ? -18.202 9.693 -33.302 1.00 32.78 263 THR A N 1
ATOM 2026 C CA . THR A 1 263 ? -19.359 10.585 -33.396 1.00 32.78 263 THR A CA 1
ATOM 2027 C C . THR A 1 263 ? -19.119 11.566 -34.530 1.00 32.78 263 THR A C 1
ATOM 2029 O O . THR A 1 263 ? -18.164 12.338 -34.518 1.00 32.78 263 THR A O 1
ATOM 2032 N N . THR A 1 264 ? -20.003 11.467 -35.515 1.00 34.72 264 THR A N 1
ATOM 2033 C CA . THR A 1 264 ? -20.259 12.396 -36.612 1.00 34.72 264 THR A CA 1
ATOM 2034 C C . THR A 1 264 ? -20.455 13.831 -36.126 1.00 34.72 264 THR A C 1
ATOM 2036 O O . THR A 1 264 ? -21.269 14.068 -35.231 1.00 34.72 264 THR A O 1
ATOM 2039 N N . GLY A 1 265 ? -19.760 14.758 -36.781 1.00 35.34 265 GLY A N 1
ATOM 2040 C CA . GLY A 1 265 ? -20.170 16.142 -37.005 1.00 35.34 265 GLY A CA 1
ATOM 2041 C C . GLY A 1 265 ? -20.192 16.387 -38.506 1.00 35.34 265 GLY A C 1
ATOM 2042 O O . GLY A 1 265 ? -19.356 15.752 -39.192 1.00 35.34 265 GLY A O 1
#

pLDDT: mean 82.73, std 22.22, range [24.69, 98.62]